Protein AF-A0A388K792-F1 (afdb_monomer_lite)

Sequence (206 aa):
MPGTRIRLSTDGYAVVAADGPGVYPVIGEVRAGADPSNVKVIPGHVVYITTGGPVPEGADAVVQVENTLPVSSVGNGEHCVQIVVGAQKGQDIRPVGCDIMEGEVILKAGERIGYGEVGLLASVDRTRVKVYEQPVVAVLSTGDEIVDAAGGAAKLGPGYVMFHGFNPSLSPPFHALACASPHALWLALMFSLFISNSAVLLVHSR

Secondary structure (DSSP, 8-state):
---PEE--SS-EEEE-GGG-SEEEEEEEEE-TT--GGG-B--TT-EEEE-TTPBPPBT--EEEEGGGEEEE--SSSS--EEEE-SPPPTTTTEE-TTSSS-TT-EEE-TT-B--HHHHHHHHHTT-----BPPPP--------TTEEETTS----PPTT-EEE-PPPTTSPSS------SSTTHHHHHTT---BB-TT--EE----

InterPro domains:
  IPR005110 MoeA, N-terminal and linker domain [PF03453] (10-124)
  IPR036135 MoeA, N-terminal and linker domain superfamily [SSF63882] (10-133)
  IPR036425 MoaB/Mog-like domain superfamily [G3DSA:3.40.980.10] (134-161)
  IPR038987 Molybdopterin biosynthesis protein MoeA-like [PTHR10192] (10-151)

Organism: Chara braunii (NCBI:txid69332)

Foldseek 3Di:
DQFWWFQDPAWWKFAALVLWWDKAFAPEEFEAPDDLAVDAYDHRHIHTYGHGTGRHHPGFETDGCVQKDWDQDPPDRTTMITRNGGDDGNYRIGHPQPVHHFFGQPDDFFDFDDPVNVVVCVVLVNPDAAWDDQDQDDDDDDDPQEDEPVPPDDPRDPPHDYDYCDDPPDDDDDPDDDDPDPPVVVVVVPRGIGGHPVDRDGRHDD

pLDDT: mean 70.29, std 20.08, range [32.47, 95.38]

Radius of gyration: 30.92 Å; chains: 1; bounding box: 75×38×80 Å

Structure (mmCIF, N/CA/C/O backbone):
data_AF-A0A388K792-F1
#
_entry.id   AF-A0A388K792-F1
#
loop_
_atom_site.group_PDB
_atom_site.id
_atom_site.type_symbol
_atom_site.label_atom_id
_atom_site.label_alt_id
_atom_site.label_comp_id
_atom_site.label_asym_id
_atom_site.label_entity_id
_atom_site.label_seq_id
_atom_site.pdbx_PDB_ins_code
_atom_site.Cartn_x
_atom_site.Cartn_y
_atom_site.Cartn_z
_atom_site.occupancy
_atom_site.B_iso_or_equiv
_atom_site.auth_seq_id
_atom_site.auth_comp_id
_atom_site.auth_asym_id
_atom_site.auth_atom_id
_atom_site.pdbx_PDB_model_num
ATOM 1 N N . MET A 1 1 ? -0.558 -10.166 -4.342 1.00 36.34 1 MET A N 1
ATOM 2 C CA . MET A 1 1 ? -1.027 -10.201 -2.939 1.00 36.34 1 MET A CA 1
ATOM 3 C C . MET A 1 1 ? -2.407 -9.569 -2.885 1.00 36.34 1 MET A C 1
ATOM 5 O O . MET A 1 1 ? -2.497 -8.373 -3.152 1.00 36.34 1 MET A O 1
ATOM 9 N N . PRO A 1 2 ? -3.470 -10.343 -2.626 1.00 41.06 2 PRO A N 1
ATOM 10 C CA . PRO A 1 2 ? -4.805 -9.794 -2.459 1.00 41.06 2 PRO A CA 1
ATOM 11 C C . PRO A 1 2 ? -4.908 -9.221 -1.043 1.00 41.06 2 PRO A C 1
ATOM 13 O O . PRO A 1 2 ? -4.890 -9.952 -0.061 1.00 41.06 2 PRO A O 1
ATOM 16 N N . GLY A 1 3 ? -4.933 -7.901 -0.933 1.00 54.41 3 GLY A N 1
ATOM 17 C CA . GLY A 1 3 ? -5.040 -7.223 0.352 1.00 54.41 3 GLY A CA 1
ATOM 18 C C . GLY A 1 3 ? -5.054 -5.723 0.139 1.00 54.41 3 GLY A C 1
ATOM 19 O O . GLY A 1 3 ? -4.118 -5.159 -0.428 1.00 54.41 3 GLY A O 1
ATOM 20 N N . THR A 1 4 ? -6.147 -5.087 0.539 1.00 56.34 4 THR A N 1
ATOM 21 C CA . THR A 1 4 ? -6.286 -3.632 0.559 1.00 56.34 4 THR A CA 1
ATOM 22 C C . THR A 1 4 ? -5.153 -3.045 1.403 1.00 56.34 4 THR A C 1
ATOM 24 O O . THR A 1 4 ? -4.973 -3.440 2.557 1.00 56.34 4 THR A O 1
ATOM 27 N N . ARG A 1 5 ? -4.352 -2.147 0.820 1.00 60.25 5 ARG A N 1
ATOM 28 C CA . ARG A 1 5 ? -3.209 -1.517 1.503 1.00 60.25 5 ARG A CA 1
ATOM 29 C C . ARG A 1 5 ? -3.659 -0.209 2.151 1.00 60.25 5 ARG A C 1
ATOM 31 O O . ARG A 1 5 ? -4.602 0.417 1.688 1.00 60.25 5 ARG A O 1
ATOM 38 N N . ILE A 1 6 ? -3.012 0.219 3.224 1.00 58.44 6 ILE A N 1
ATOM 39 C CA . ILE A 1 6 ? -3.310 1.506 3.874 1.00 58.44 6 ILE A CA 1
ATOM 40 C C . ILE A 1 6 ? -2.528 2.622 3.162 1.00 58.44 6 ILE A C 1
ATOM 42 O O . ILE A 1 6 ? -1.399 2.397 2.721 1.00 58.44 6 ILE A O 1
ATOM 46 N N . ARG A 1 7 ? -3.111 3.825 3.033 1.00 52.66 7 ARG A N 1
ATOM 47 C CA . ARG A 1 7 ? -2.459 5.011 2.430 1.00 52.66 7 ARG A CA 1
ATOM 48 C C . ARG A 1 7 ? -1.836 5.940 3.476 1.00 52.66 7 ARG A C 1
ATOM 50 O O . ARG A 1 7 ? -1.840 7.155 3.296 1.00 52.66 7 ARG A O 1
ATOM 57 N N . LEU A 1 8 ? -1.307 5.401 4.561 1.00 55.97 8 LEU A N 1
ATOM 58 C CA . LEU A 1 8 ? -0.681 6.240 5.568 1.00 55.97 8 LEU A CA 1
ATOM 59 C C . LEU A 1 8 ? 0.833 6.188 5.434 1.00 55.97 8 LEU A C 1
ATOM 61 O O . LEU A 1 8 ? 1.407 5.121 5.250 1.00 55.97 8 LEU A O 1
ATOM 65 N N . SER A 1 9 ? 1.455 7.362 5.528 1.00 58.19 9 SER A N 1
ATOM 66 C CA . SER A 1 9 ? 2.873 7.510 5.883 1.00 58.19 9 SER A CA 1
ATOM 67 C C . SER A 1 9 ? 3.087 7.393 7.399 1.00 58.19 9 SER A C 1
ATOM 69 O O . SER A 1 9 ? 4.209 7.567 7.870 1.00 58.19 9 SER A O 1
ATOM 71 N N . THR A 1 10 ? 2.001 7.189 8.148 1.00 70.00 10 THR A N 1
ATOM 72 C CA . THR A 1 10 ? 1.922 7.201 9.606 1.00 70.00 10 THR A CA 1
ATOM 73 C C . THR A 1 10 ? 1.096 6.022 10.115 1.00 70.00 10 THR A C 1
ATOM 75 O O . THR A 1 10 ? 0.357 5.370 9.380 1.00 70.00 10 THR A O 1
ATOM 78 N N . ASP A 1 11 ? 1.246 5.700 11.390 1.00 88.44 11 ASP A N 1
ATOM 79 C CA . ASP A 1 11 ? 0.513 4.595 11.996 1.00 88.44 11 ASP A CA 1
ATOM 80 C C . ASP A 1 11 ? -0.881 5.053 12.453 1.00 88.44 11 ASP A C 1
ATOM 82 O O . ASP A 1 11 ? -1.153 6.249 12.599 1.00 88.44 11 ASP A O 1
ATOM 86 N N . GLY A 1 12 ? -1.792 4.109 12.676 1.00 91.62 12 GLY A N 1
ATOM 87 C CA . GLY A 1 12 ? -3.169 4.445 13.022 1.00 91.62 12 GLY A CA 1
ATOM 88 C C . GLY A 1 12 ? -3.978 3.279 13.564 1.00 91.62 12 GLY A C 1
ATOM 89 O O . GLY A 1 12 ? -3.443 2.242 13.946 1.00 91.62 12 GLY A O 1
ATOM 90 N N . TYR A 1 13 ? -5.293 3.463 13.593 1.00 92.56 13 TYR A N 1
ATOM 91 C CA . TYR A 1 13 ? -6.258 2.479 14.066 1.00 92.56 13 TYR A CA 1
ATOM 92 C C . TYR A 1 13 ? -7.287 2.186 12.979 1.00 92.56 13 TYR A C 1
ATOM 94 O O . TYR A 1 13 ? -7.908 3.099 12.435 1.00 92.56 13 TYR A O 1
ATOM 102 N N . ALA A 1 14 ? -7.468 0.906 12.667 1.00 92.50 14 ALA A N 1
ATOM 103 C CA . ALA A 1 14 ? -8.533 0.415 11.809 1.00 92.50 14 ALA A CA 1
ATOM 104 C C . ALA A 1 14 ? -9.847 0.422 12.596 1.00 92.50 14 ALA A C 1
ATOM 106 O O . ALA A 1 14 ? -9.919 -0.147 13.690 1.00 92.50 14 ALA A O 1
ATOM 107 N N . VAL A 1 15 ? -10.867 1.069 12.034 1.00 94.00 15 VAL A N 1
ATOM 108 C CA . VAL A 1 15 ? -12.158 1.311 12.688 1.00 94.00 15 VAL A CA 1
ATOM 109 C C . VAL A 1 15 ? -13.322 0.973 11.757 1.00 94.00 15 VAL A C 1
ATOM 111 O O . VAL A 1 15 ? -13.156 0.865 10.536 1.00 94.00 15 VAL A O 1
ATOM 114 N N . VAL A 1 16 ? -14.516 0.856 12.337 1.00 95.38 16 VAL A N 1
ATOM 115 C CA . VAL A 1 16 ? -15.776 0.957 11.598 1.00 95.38 16 VAL A CA 1
ATOM 116 C C . VAL A 1 16 ? -16.207 2.423 11.622 1.00 95.38 16 VAL A C 1
ATOM 118 O O . VAL A 1 16 ? -16.511 2.970 12.678 1.00 95.38 16 VAL A O 1
ATOM 121 N N . ALA A 1 17 ? -16.246 3.083 10.467 1.00 93.00 17 ALA A N 1
ATOM 122 C CA . ALA A 1 17 ? -16.553 4.508 10.333 1.00 93.00 17 ALA A CA 1
ATOM 123 C C . ALA A 1 17 ? -17.901 4.895 10.966 1.00 93.00 17 ALA A C 1
ATOM 125 O O . ALA A 1 17 ? -18.064 6.010 11.459 1.00 93.00 17 ALA A O 1
ATOM 126 N N . ALA A 1 18 ? -18.862 3.966 10.981 1.00 93.94 18 ALA A N 1
ATOM 127 C CA . ALA A 1 18 ? -20.174 4.164 11.590 1.00 93.94 18 ALA A CA 1
ATOM 128 C C . ALA A 1 18 ? -20.143 4.305 13.125 1.00 93.94 18 ALA A C 1
ATOM 130 O O . ALA A 1 18 ? -21.093 4.855 13.679 1.00 93.94 18 ALA A O 1
ATOM 131 N N . ASP A 1 19 ? -19.080 3.852 13.802 1.00 92.94 19 ASP A N 1
ATOM 132 C CA . ASP A 1 19 ? -18.963 3.942 15.265 1.00 92.94 19 ASP A CA 1
ATOM 133 C C . ASP A 1 19 ? -18.718 5.382 15.741 1.00 92.94 19 ASP A C 1
ATOM 135 O O . ASP A 1 19 ? -19.133 5.747 16.842 1.00 92.94 19 ASP A O 1
ATOM 139 N N . GLY A 1 20 ? -18.091 6.214 14.902 1.00 92.62 20 GLY A N 1
ATOM 140 C CA . GLY A 1 20 ? -17.833 7.625 15.181 1.00 92.62 20 GLY A CA 1
ATOM 141 C C . GLY A 1 20 ? -16.710 7.892 16.199 1.00 92.62 20 GLY A C 1
ATOM 142 O O . GLY A 1 20 ? -15.846 7.048 16.427 1.00 92.62 20 GLY A O 1
ATOM 143 N N . PRO A 1 21 ? -16.648 9.115 16.760 1.00 94.81 21 PRO A N 1
ATOM 144 C CA . PRO A 1 21 ? -15.724 9.460 17.839 1.00 94.81 21 PRO A CA 1
ATOM 145 C C . PRO A 1 21 ? -16.140 8.816 19.167 1.00 94.81 21 PRO A C 1
ATOM 147 O O . PRO A 1 21 ? -17.309 8.868 19.553 1.00 94.81 21 PRO A O 1
ATOM 150 N N . GLY A 1 22 ? -15.175 8.286 19.914 1.00 93.38 22 GLY A N 1
ATOM 151 C CA . GLY A 1 22 ? -15.443 7.553 21.148 1.00 93.38 22 GLY A CA 1
ATOM 152 C C . GLY A 1 22 ? -14.198 6.891 21.723 1.00 93.38 22 GLY A C 1
ATOM 153 O O . GLY A 1 22 ? -13.107 7.013 21.170 1.00 93.38 22 GLY A O 1
ATOM 154 N N . VAL A 1 23 ? -14.356 6.207 22.856 1.00 93.12 23 VAL A N 1
ATOM 155 C CA . VAL A 1 23 ? -13.297 5.384 23.455 1.00 93.12 23 VAL A CA 1
ATOM 156 C C . VAL A 1 23 ? -13.574 3.932 23.113 1.00 93.12 23 VAL A C 1
ATOM 158 O O . VAL A 1 23 ? -14.651 3.429 23.428 1.00 93.12 23 VAL A O 1
ATOM 161 N N . TYR A 1 24 ? -12.594 3.269 22.508 1.00 93.25 24 TYR A N 1
ATOM 162 C CA . TYR A 1 24 ? -12.728 1.893 22.053 1.00 93.25 24 TYR A CA 1
ATOM 163 C C . TYR A 1 24 ? -11.576 1.025 22.569 1.00 93.25 24 TYR A C 1
ATOM 165 O O . TYR A 1 24 ? -10.436 1.501 22.645 1.00 93.25 24 TYR A O 1
ATOM 173 N N . PRO A 1 25 ? -11.844 -0.244 22.908 1.00 92.81 25 PRO A N 1
ATOM 174 C CA . PRO A 1 25 ? -10.812 -1.225 23.209 1.00 92.81 25 PRO A CA 1
ATOM 175 C C . PRO A 1 25 ? -10.008 -1.580 21.952 1.00 92.81 25 PRO A C 1
ATOM 177 O O . PRO A 1 25 ? -10.559 -1.768 20.861 1.00 92.81 25 PRO A O 1
ATOM 180 N N . VAL A 1 26 ? -8.693 -1.702 22.124 1.00 92.19 26 VAL A N 1
ATOM 181 C CA . VAL A 1 26 ? -7.766 -2.151 21.083 1.00 92.19 26 VAL A CA 1
ATOM 182 C C . VAL A 1 26 ? -7.644 -3.672 21.166 1.00 92.19 26 VAL A C 1
ATOM 184 O O . VAL A 1 26 ? -7.045 -4.201 22.099 1.00 92.19 26 VAL A O 1
ATOM 187 N N . ILE A 1 27 ? -8.211 -4.385 20.192 1.00 90.75 27 ILE A N 1
ATOM 188 C CA . ILE A 1 27 ? -8.318 -5.860 20.219 1.00 90.75 27 ILE A CA 1
ATOM 189 C C . ILE A 1 27 ? -7.161 -6.586 19.530 1.00 90.75 27 ILE A C 1
ATOM 191 O O . ILE A 1 27 ? -7.108 -7.814 19.527 1.00 90.75 27 ILE A O 1
ATOM 195 N N . GLY A 1 28 ? -6.235 -5.845 18.927 1.00 89.00 28 GLY A N 1
ATOM 196 C CA . GLY A 1 28 ? -5.083 -6.424 18.258 1.00 89.00 28 GLY A CA 1
ATOM 1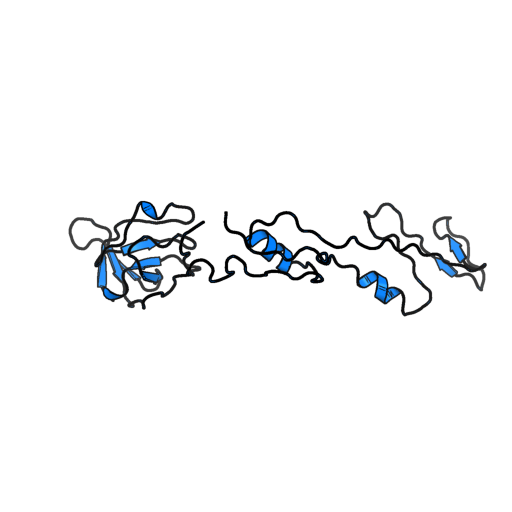97 C C . GLY A 1 28 ? -4.221 -5.395 17.546 1.00 89.00 28 GLY A C 1
ATOM 198 O O . GLY A 1 28 ? -4.512 -4.197 17.541 1.00 89.00 28 GLY A O 1
ATOM 199 N N . GLU A 1 29 ? -3.166 -5.904 16.920 1.00 89.62 29 GLU A N 1
ATOM 200 C CA . GLU A 1 29 ? -2.215 -5.140 16.124 1.00 89.62 29 GLU A CA 1
ATOM 201 C C . GLU A 1 29 ? -1.920 -5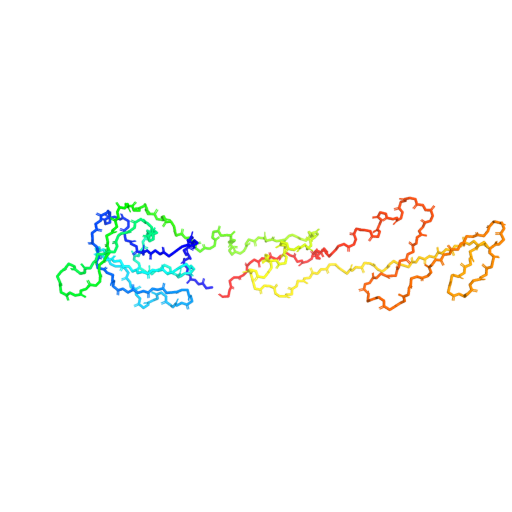.875 14.809 1.00 89.62 29 GLU A C 1
ATOM 203 O O . GLU A 1 29 ? -1.676 -7.083 14.810 1.00 89.62 29 GLU A O 1
ATOM 208 N N . VAL A 1 30 ? -1.902 -5.144 13.691 1.00 87.81 30 VAL A N 1
ATOM 209 C CA . VAL A 1 30 ? -1.494 -5.653 12.376 1.00 87.81 30 VAL A CA 1
ATOM 210 C C . VAL A 1 30 ? -0.351 -4.805 11.828 1.00 87.81 30 VAL A C 1
ATOM 212 O O . VAL A 1 30 ? -0.498 -3.617 11.540 1.00 87.81 30 VAL A O 1
ATOM 215 N N . ARG A 1 31 ? 0.813 -5.440 11.663 1.00 85.94 31 ARG A N 1
ATOM 216 C CA . ARG A 1 31 ? 2.023 -4.801 11.132 1.00 85.94 31 ARG A CA 1
ATOM 217 C C . ARG A 1 31 ? 2.202 -5.044 9.637 1.00 85.94 31 ARG A C 1
ATOM 219 O O . ARG A 1 31 ? 1.621 -5.965 9.061 1.00 85.94 31 ARG A O 1
ATOM 226 N N . ALA A 1 32 ? 3.057 -4.242 9.008 1.00 79.88 32 ALA A N 1
ATOM 227 C CA . ALA A 1 32 ? 3.480 -4.461 7.627 1.00 79.88 32 ALA A CA 1
ATOM 228 C C . ALA A 1 32 ? 4.014 -5.893 7.423 1.00 79.88 32 ALA A C 1
ATOM 230 O O . ALA A 1 32 ? 4.856 -6.372 8.180 1.00 79.88 32 ALA A O 1
ATOM 231 N N . GLY A 1 33 ? 3.512 -6.573 6.390 1.00 74.94 33 GLY A N 1
ATOM 232 C CA . GLY A 1 33 ? 3.887 -7.953 6.060 1.00 74.94 33 GLY A CA 1
ATOM 233 C C . GLY A 1 33 ? 3.191 -9.046 6.881 1.00 74.94 33 GLY A C 1
ATOM 234 O O . GLY A 1 33 ? 3.420 -10.220 6.602 1.00 74.94 33 GLY A O 1
ATOM 235 N N . ALA A 1 34 ? 2.347 -8.695 7.857 1.00 76.50 34 ALA A N 1
ATOM 236 C CA . ALA A 1 34 ? 1.531 -9.665 8.585 1.00 76.50 34 ALA A CA 1
ATOM 237 C C . ALA A 1 34 ? 0.317 -10.128 7.759 1.00 76.50 34 ALA A C 1
ATOM 239 O O . ALA A 1 34 ? -0.147 -9.417 6.868 1.00 76.50 34 ALA A O 1
ATOM 240 N N . ASP A 1 35 ? -0.211 -11.311 8.078 1.00 74.75 35 ASP A N 1
ATOM 241 C CA . ASP A 1 35 ? -1.467 -11.803 7.508 1.00 74.75 35 ASP A CA 1
ATOM 242 C C . ASP A 1 35 ? -2.664 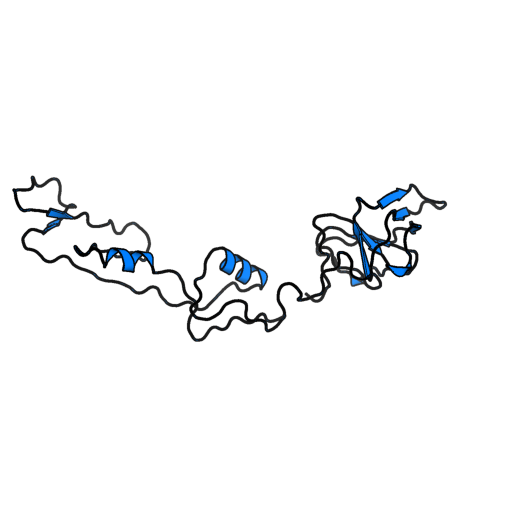-11.153 8.234 1.00 74.75 35 ASP A C 1
ATOM 244 O O . ASP A 1 35 ? -2.790 -11.322 9.454 1.00 74.75 35 ASP A O 1
ATOM 248 N N . PRO A 1 36 ? -3.540 -10.399 7.536 1.00 70.88 36 PRO A N 1
ATOM 249 C CA . PRO A 1 36 ? -4.700 -9.764 8.157 1.00 70.88 36 PRO A CA 1
ATOM 250 C C . PRO A 1 36 ? -5.778 -10.767 8.589 1.00 70.88 36 PRO A C 1
ATOM 252 O O . PRO A 1 36 ? -6.674 -10.384 9.336 1.00 70.88 36 PRO A O 1
ATOM 255 N N . SER A 1 37 ? -5.725 -12.035 8.156 1.00 73.75 37 SER A N 1
ATOM 256 C CA . SER A 1 37 ? -6.778 -13.026 8.433 1.00 73.75 37 SER A CA 1
ATOM 257 C C . SER A 1 37 ? -6.957 -13.360 9.914 1.00 73.75 37 SER A C 1
ATOM 259 O O . SER A 1 37 ? -7.979 -13.919 10.306 1.00 73.75 37 SER A O 1
ATOM 261 N N . ASN A 1 38 ? -5.956 -13.058 10.741 1.00 76.44 38 ASN A N 1
ATOM 262 C CA . ASN A 1 38 ? -5.941 -13.436 12.152 1.00 76.44 38 ASN A CA 1
ATOM 263 C C . ASN A 1 38 ? -6.710 -12.464 13.052 1.00 76.44 38 ASN A C 1
ATOM 265 O O . ASN A 1 38 ? -6.937 -12.774 14.220 1.00 76.44 38 ASN A O 1
ATOM 269 N N . VAL A 1 39 ? -7.094 -11.292 12.537 1.00 84.00 39 VAL A N 1
ATOM 270 C CA . VAL A 1 39 ? -7.765 -10.250 13.317 1.00 84.00 39 VAL A CA 1
ATOM 271 C C . VAL A 1 39 ? -8.922 -9.678 12.505 1.00 84.00 39 VAL A C 1
ATOM 273 O O . VAL A 1 39 ? -8.764 -9.312 11.345 1.00 84.00 39 VAL A O 1
ATOM 276 N N . LYS A 1 40 ? -10.095 -9.575 13.130 1.00 89.56 40 LYS A N 1
ATOM 277 C CA . LYS A 1 40 ? -11.289 -8.973 12.536 1.00 89.56 40 LYS A CA 1
ATOM 278 C C . LYS A 1 40 ? -11.747 -7.807 13.395 1.00 89.56 40 LYS A C 1
ATOM 280 O O . LYS A 1 40 ? -11.940 -7.973 14.598 1.00 89.56 40 LYS A O 1
ATOM 285 N N . VAL A 1 41 ? -11.937 -6.648 12.774 1.00 91.50 41 VAL A N 1
ATOM 286 C CA . VAL A 1 41 ? -12.545 -5.495 13.436 1.00 91.50 41 VAL A CA 1
ATOM 287 C C . VAL A 1 41 ? -14.045 -5.742 13.541 1.00 91.50 41 VAL A C 1
ATOM 289 O O . VAL A 1 41 ? -14.717 -6.069 12.562 1.00 91.50 41 VAL A O 1
ATOM 292 N N . ILE A 1 42 ? -14.559 -5.609 14.757 1.00 92.94 42 ILE A N 1
ATOM 293 C CA . ILE A 1 42 ? -15.984 -5.668 15.072 1.00 92.94 42 ILE A CA 1
ATOM 294 C C . ILE A 1 42 ? -16.445 -4.273 15.518 1.00 92.94 42 ILE A C 1
ATOM 296 O O . ILE A 1 42 ? -15.634 -3.537 16.082 1.00 92.94 42 ILE A O 1
ATOM 300 N N . PRO A 1 43 ? -17.720 -3.900 15.302 1.00 93.69 43 PRO A N 1
ATOM 301 C CA . PRO A 1 43 ? -18.238 -2.616 15.766 1.00 93.69 43 PRO A CA 1
ATOM 302 C C . PRO A 1 43 ? -17.970 -2.388 17.260 1.00 93.69 43 PRO A C 1
ATOM 304 O O . PRO A 1 43 ? -18.074 -3.309 18.078 1.00 93.69 43 PRO A O 1
ATOM 307 N N . GLY A 1 44 ? -17.595 -1.163 17.610 1.00 92.50 44 GLY A N 1
ATOM 308 C CA . GLY A 1 44 ? -17.210 -0.759 18.959 1.00 92.50 44 GLY A CA 1
ATOM 309 C C . GLY A 1 44 ? -15.808 -1.202 19.387 1.00 92.50 44 GLY A C 1
ATOM 310 O O . GLY A 1 44 ? -15.490 -1.081 20.566 1.00 92.50 44 GLY A O 1
ATOM 311 N N . HIS A 1 45 ? -14.979 -1.719 18.478 1.00 93.44 45 HIS A N 1
ATOM 312 C CA . HIS A 1 45 ? -13.597 -2.121 18.749 1.00 93.44 45 HIS A CA 1
ATOM 313 C C . HIS A 1 45 ? -12.678 -1.617 17.640 1.00 93.44 45 HIS A C 1
ATOM 315 O O . HIS A 1 45 ? -13.113 -1.366 16.516 1.00 93.44 45 HIS A O 1
ATOM 321 N N . VAL A 1 46 ? -11.388 -1.497 17.947 1.00 94.19 46 VAL A N 1
ATOM 322 C CA . VAL A 1 46 ? -10.393 -1.014 16.985 1.00 94.19 46 VAL A CA 1
ATOM 323 C C . VAL A 1 46 ? -9.144 -1.884 16.984 1.00 94.19 46 VAL A C 1
ATOM 325 O O . VAL A 1 46 ? -8.838 -2.575 17.955 1.00 94.19 46 VAL A O 1
ATOM 328 N N . VAL A 1 47 ? -8.403 -1.852 15.881 1.00 93.12 47 VAL A N 1
ATOM 329 C CA . VAL A 1 47 ? -7.143 -2.594 15.724 1.00 93.12 47 VAL A CA 1
ATOM 330 C C . VAL A 1 47 ? -6.044 -1.614 15.371 1.00 93.12 47 VAL A C 1
ATOM 332 O O . VAL A 1 47 ? -6.206 -0.817 14.452 1.00 93.12 47 VAL A O 1
ATOM 335 N N . TYR A 1 48 ? -4.926 -1.668 16.087 1.00 92.00 48 TYR A N 1
ATOM 336 C CA . TYR A 1 48 ? -3.769 -0.848 15.751 1.00 92.00 48 TYR A CA 1
ATOM 337 C C . TYR A 1 48 ? -3.113 -1.374 14.472 1.00 92.00 48 TYR A C 1
ATOM 339 O O . TYR A 1 48 ? -2.938 -2.579 14.296 1.00 92.00 48 TYR A O 1
ATOM 347 N N . ILE A 1 49 ? -2.769 -0.475 13.560 1.00 90.06 49 ILE A N 1
ATOM 348 C CA . ILE A 1 49 ? -2.198 -0.811 12.261 1.00 90.06 49 ILE A CA 1
ATOM 349 C C . ILE A 1 49 ? -1.014 0.102 11.965 1.00 90.06 49 ILE A C 1
ATOM 351 O O . ILE A 1 49 ? -1.093 1.322 12.117 1.00 90.06 49 ILE A O 1
ATOM 355 N N . THR A 1 50 ? 0.096 -0.488 11.526 1.00 88.25 50 THR A N 1
ATOM 356 C CA . THR A 1 50 ? 1.273 0.289 11.120 1.00 88.25 50 THR A CA 1
ATOM 357 C C . THR A 1 50 ? 1.209 0.659 9.642 1.00 88.25 50 THR A C 1
ATOM 359 O O . THR A 1 50 ? 0.539 0.005 8.837 1.00 88.25 50 THR A O 1
ATOM 362 N N . THR A 1 51 ? 2.003 1.652 9.260 1.00 83.56 51 THR A N 1
ATOM 363 C CA . THR A 1 51 ? 2.250 2.054 7.872 1.00 83.56 51 THR A CA 1
ATOM 364 C C . THR A 1 51 ? 2.552 0.844 6.980 1.00 83.56 51 THR A C 1
ATOM 366 O O . THR A 1 51 ? 3.439 0.041 7.272 1.00 83.56 51 THR A O 1
ATOM 369 N N . GLY A 1 52 ? 1.802 0.692 5.883 1.00 76.81 52 GLY A N 1
ATOM 370 C CA . GLY A 1 52 ? 1.950 -0.426 4.942 1.00 76.81 52 GLY A CA 1
ATOM 371 C C . GLY A 1 52 ? 1.350 -1.762 5.402 1.00 76.81 52 GLY A C 1
ATOM 372 O O . GLY A 1 52 ? 1.460 -2.753 4.676 1.00 76.81 52 GLY A O 1
ATOM 373 N N . GLY A 1 53 ? 0.703 -1.804 6.571 1.00 82.56 53 GLY A N 1
ATOM 374 C CA . GLY A 1 53 ? -0.093 -2.944 7.019 1.00 82.56 53 GLY A CA 1
ATOM 375 C C . GLY A 1 53 ? -1.308 -3.204 6.114 1.00 82.56 53 GLY A C 1
ATOM 376 O O . GLY A 1 53 ? -1.826 -2.280 5.474 1.00 82.56 53 GLY A O 1
ATOM 377 N N . PRO A 1 54 ? -1.771 -4.457 6.009 1.00 84.06 54 PRO A N 1
ATOM 378 C CA . PRO A 1 54 ? -3.057 -4.757 5.395 1.00 84.06 54 PRO A CA 1
ATOM 379 C C . PRO A 1 54 ? -4.216 -4.346 6.312 1.00 84.06 54 PRO A C 1
ATOM 381 O O . PRO A 1 54 ? -4.136 -4.486 7.531 1.00 84.06 54 PRO A O 1
ATOM 384 N N . VAL A 1 55 ? -5.312 -3.863 5.719 1.00 86.81 55 VAL A N 1
ATOM 385 C CA . VAL A 1 55 ? -6.538 -3.549 6.471 1.00 86.81 55 VAL A CA 1
ATOM 386 C C . VAL A 1 55 ? -7.217 -4.860 6.907 1.00 86.81 55 VAL A C 1
ATOM 388 O O . VAL A 1 55 ? -7.497 -5.687 6.033 1.00 86.81 55 VAL A O 1
ATOM 391 N N . PRO A 1 56 ? -7.493 -5.072 8.211 1.00 88.50 56 PRO A N 1
ATOM 392 C CA . PRO A 1 56 ? -8.180 -6.269 8.692 1.00 88.50 56 PRO A CA 1
ATOM 393 C C . PRO A 1 56 ? -9.630 -6.342 8.202 1.00 88.50 56 PRO A C 1
ATOM 395 O O . PRO A 1 56 ? -10.256 -5.322 7.904 1.00 88.50 56 PRO A O 1
ATOM 398 N N . GLU A 1 57 ? -10.199 -7.547 8.164 1.00 88.50 57 GLU A N 1
ATOM 399 C CA . GLU A 1 57 ? -11.606 -7.717 7.793 1.00 88.50 57 GLU A CA 1
ATOM 400 C C . GLU A 1 57 ? -12.520 -6.955 8.770 1.00 88.50 57 GLU A C 1
ATOM 402 O O . GLU A 1 57 ? -12.255 -6.893 9.970 1.00 88.50 57 GLU A O 1
ATOM 407 N N . GLY A 1 58 ? -13.609 -6.377 8.263 1.00 89.19 58 GLY A N 1
ATOM 408 C CA . GLY A 1 58 ? -14.600 -5.652 9.065 1.00 89.19 58 GLY A CA 1
ATOM 409 C C . GLY A 1 58 ? -14.299 -4.167 9.269 1.00 89.19 58 GLY A C 1
ATOM 410 O O . GLY A 1 58 ? -15.235 -3.410 9.509 1.00 89.19 58 GLY A O 1
ATOM 411 N N . ALA A 1 59 ? -13.051 -3.726 9.091 1.00 90.88 59 ALA A N 1
ATOM 412 C CA . ALA A 1 59 ? -12.721 -2.306 9.080 1.00 90.88 59 ALA A CA 1
ATOM 413 C C . ALA A 1 59 ? -13.071 -1.672 7.730 1.00 90.88 59 ALA A C 1
ATOM 415 O O . ALA A 1 59 ? -12.831 -2.258 6.671 1.00 90.88 59 ALA A O 1
ATOM 416 N N . ASP A 1 60 ? -13.596 -0.450 7.760 1.00 90.94 60 ASP A N 1
ATOM 417 C CA . ASP A 1 60 ? -13.912 0.316 6.555 1.00 90.94 60 ASP A CA 1
ATOM 418 C C . ASP A 1 60 ? -13.334 1.737 6.560 1.00 90.94 60 ASP A C 1
ATOM 420 O O . ASP A 1 60 ? -13.529 2.464 5.586 1.00 90.94 60 ASP A O 1
ATOM 424 N N . ALA A 1 61 ? -12.571 2.111 7.591 1.00 91.50 61 ALA A N 1
ATOM 425 C CA . ALA A 1 61 ? -11.754 3.319 7.625 1.00 91.50 61 ALA A CA 1
ATOM 426 C C . ALA A 1 61 ? -10.520 3.148 8.525 1.00 91.50 61 ALA A C 1
ATOM 428 O O . ALA A 1 61 ? -10.452 2.240 9.359 1.00 91.50 61 ALA A O 1
ATOM 429 N N . VAL A 1 62 ? -9.552 4.052 8.373 1.00 91.44 62 VAL A N 1
ATOM 430 C CA . VAL A 1 62 ? -8.395 4.165 9.265 1.00 91.44 62 VAL A CA 1
ATOM 431 C C . VAL A 1 62 ? -8.325 5.575 9.844 1.00 91.44 62 VAL A C 1
ATOM 433 O O . VAL A 1 62 ? -8.448 6.558 9.117 1.00 91.44 62 VAL A O 1
ATOM 436 N N . VAL A 1 63 ? -8.110 5.673 11.157 1.00 92.56 63 VAL A N 1
ATOM 437 C CA . VAL A 1 63 ? -7.850 6.934 11.863 1.00 92.56 63 VAL A CA 1
ATOM 438 C C . VAL A 1 63 ? -6.367 7.012 12.207 1.00 92.56 63 VAL A C 1
ATOM 440 O O . VAL A 1 63 ? -5.827 6.114 12.848 1.00 92.56 63 VAL A O 1
ATOM 443 N N . GLN A 1 64 ? -5.712 8.094 11.801 1.00 92.38 64 GLN A N 1
ATOM 444 C CA . GLN A 1 64 ? -4.307 8.364 12.117 1.00 92.38 64 GLN A CA 1
ATOM 445 C C . GLN A 1 64 ? -4.083 8.510 13.627 1.00 92.38 64 GLN A C 1
ATOM 447 O O . GLN A 1 64 ? -4.931 9.084 14.314 1.00 92.38 64 GLN A O 1
ATOM 452 N N . VAL A 1 65 ? -2.945 8.035 14.145 1.00 90.88 65 VAL A N 1
ATOM 453 C 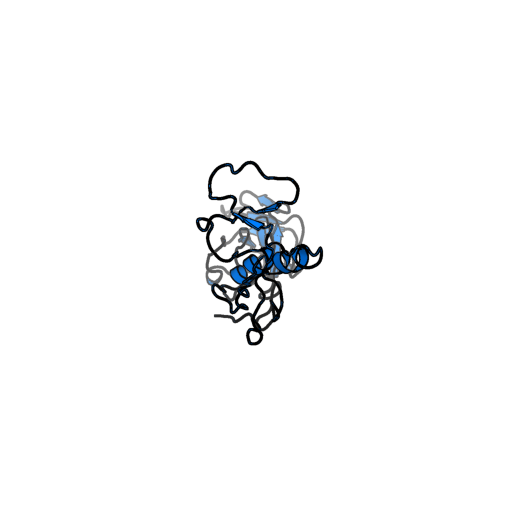CA . VAL A 1 65 ? -2.626 8.092 15.583 1.00 90.88 65 VAL A CA 1
ATOM 454 C C . VAL A 1 65 ? -2.661 9.522 16.136 1.00 90.88 65 VAL A C 1
ATOM 456 O O . VAL A 1 65 ? -3.066 9.730 17.277 1.00 90.88 65 VAL A O 1
ATOM 459 N N . GLU A 1 66 ? -2.340 10.520 15.314 1.00 90.56 66 GLU A N 1
ATOM 460 C CA . GLU A 1 66 ? -2.382 11.946 15.648 1.00 90.56 66 GLU A CA 1
ATOM 461 C C . GLU A 1 66 ? -3.802 12.448 15.959 1.00 90.56 66 GLU A C 1
ATOM 463 O O . GLU A 1 66 ? -3.971 13.408 16.707 1.00 90.56 66 GLU A O 1
ATOM 468 N N . ASN A 1 67 ? -4.827 11.780 15.421 1.00 91.75 67 ASN A N 1
ATOM 469 C CA . ASN A 1 67 ? -6.241 12.058 15.687 1.00 91.75 67 ASN A CA 1
ATOM 470 C C . ASN A 1 67 ? -6.812 11.176 16.808 1.00 91.75 67 ASN A C 1
ATOM 472 O O . ASN A 1 67 ? -8.035 11.069 16.974 1.00 91.75 67 ASN A O 1
ATOM 476 N N . THR A 1 68 ? -5.932 10.537 17.578 1.00 91.44 68 THR A N 1
ATOM 477 C CA . THR A 1 68 ? -6.292 9.695 18.710 1.00 91.44 68 THR A CA 1
ATOM 478 C C . THR A 1 68 ? -5.597 10.147 19.984 1.00 91.44 68 THR A C 1
ATOM 480 O O . THR A 1 68 ? -4.510 10.720 19.950 1.00 91.44 68 THR A O 1
ATOM 483 N N . LEU A 1 69 ? -6.225 9.886 21.127 1.00 90.44 69 LEU A N 1
ATOM 484 C CA . LEU A 1 69 ? -5.607 10.078 22.433 1.00 90.44 69 LEU A CA 1
ATOM 485 C C . LEU A 1 69 ? -5.458 8.716 23.116 1.00 90.44 69 LEU A C 1
ATOM 487 O O . LEU A 1 69 ? -6.431 7.956 23.176 1.00 90.44 69 LEU A O 1
ATOM 491 N N . PRO A 1 70 ? -4.265 8.382 23.636 1.00 84.81 70 PRO A N 1
ATOM 492 C CA . PRO A 1 70 ? -4.088 7.161 24.404 1.00 84.81 70 PRO A CA 1
ATOM 493 C C . PRO A 1 70 ? -4.911 7.256 25.691 1.00 84.81 70 PRO A C 1
ATOM 495 O O . PRO A 1 70 ? -4.796 8.228 26.440 1.00 84.81 70 PRO A O 1
ATOM 498 N N . VAL A 1 71 ? -5.733 6.241 25.957 1.00 84.75 71 VAL A N 1
ATOM 499 C CA . VAL A 1 71 ? -6.513 6.147 27.194 1.00 84.75 71 VAL A CA 1
ATOM 500 C C . VAL A 1 71 ? -6.023 4.939 27.973 1.00 84.75 71 VAL A C 1
ATOM 502 O O . VAL A 1 71 ? -6.208 3.791 27.570 1.00 84.75 71 VAL A O 1
ATOM 505 N N . SER A 1 72 ? -5.399 5.195 29.118 1.00 64.44 72 SER A N 1
ATOM 506 C CA . SER A 1 72 ? -5.116 4.154 30.104 1.00 64.44 72 SER A CA 1
ATOM 507 C C . SER A 1 72 ? -6.450 3.541 30.540 1.00 64.44 72 SER A C 1
ATOM 509 O O . SER A 1 72 ? -7.329 4.287 30.960 1.00 64.44 72 SER A O 1
ATOM 511 N N . SER A 1 73 ? -6.597 2.222 30.384 1.00 62.31 73 SER A N 1
ATOM 512 C CA . SER A 1 73 ? -7.792 1.393 30.621 1.00 62.31 73 SER A CA 1
ATOM 513 C C . SER A 1 73 ? -9.013 2.056 31.260 1.00 62.31 73 SER A C 1
ATOM 515 O O . SER A 1 73 ? -8.979 2.509 32.403 1.00 62.31 73 SER A O 1
ATOM 517 N N . VAL A 1 74 ? -10.158 1.951 30.585 1.00 55.28 74 VAL A N 1
ATOM 518 C CA . VAL A 1 74 ? -11.460 2.167 31.226 1.00 55.28 74 VAL A CA 1
ATOM 519 C C . VAL A 1 74 ? -11.888 0.841 31.867 1.00 55.28 74 VAL A C 1
ATOM 521 O O . VAL A 1 74 ? -12.456 -0.020 31.208 1.00 55.28 74 VAL A O 1
ATOM 524 N N . GLY A 1 75 ? -11.570 0.633 33.148 1.00 65.25 75 GLY A N 1
ATOM 525 C CA . GLY A 1 75 ? -11.918 -0.604 33.865 1.00 65.25 75 GLY A CA 1
ATOM 526 C C . GLY A 1 75 ? -10.842 -1.699 33.790 1.00 65.25 75 GLY A C 1
ATOM 527 O O . GLY A 1 75 ? -9.702 -1.434 34.154 1.00 65.25 75 GLY A O 1
ATOM 528 N N . ASN A 1 76 ? -11.212 -2.921 33.376 1.00 56.31 76 ASN A N 1
ATOM 529 C CA . ASN A 1 76 ? -10.530 -4.226 33.564 1.00 56.31 76 ASN A CA 1
ATOM 530 C C . ASN A 1 76 ? -9.081 -4.402 33.022 1.00 56.31 76 ASN A C 1
ATOM 532 O O . ASN A 1 76 ? -8.643 -5.531 32.820 1.00 56.31 76 ASN A O 1
ATOM 536 N N . GLY A 1 77 ? -8.306 -3.341 32.799 1.00 63.09 77 GLY A N 1
ATOM 537 C CA . GLY A 1 77 ? -6.915 -3.437 32.332 1.00 63.09 77 GLY A CA 1
ATOM 538 C C . GLY A 1 77 ? -6.762 -3.600 30.816 1.00 63.09 77 GLY A C 1
ATOM 539 O O . GLY A 1 77 ? -5.656 -3.830 30.336 1.00 63.09 77 GLY A O 1
ATOM 540 N N . GLU A 1 78 ? -7.846 -3.464 30.050 1.00 70.94 78 GLU A N 1
ATOM 541 C CA . GLU A 1 78 ? -7.808 -3.490 28.585 1.00 70.94 78 GLU A CA 1
ATOM 542 C C . GLU A 1 78 ? -7.246 -2.172 28.036 1.00 70.94 78 GLU A C 1
ATOM 544 O O . GLU A 1 78 ? -7.582 -1.089 28.524 1.00 70.94 78 GLU A O 1
ATOM 549 N N . HIS A 1 79 ? -6.357 -2.248 27.044 1.00 85.69 79 HIS A N 1
ATOM 550 C CA . HIS A 1 79 ? -5.820 -1.064 26.377 1.00 85.69 79 HIS A CA 1
ATOM 551 C C . HIS A 1 79 ? -6.908 -0.412 25.521 1.00 85.69 79 HIS A C 1
ATOM 553 O O . HIS A 1 79 ? -7.459 -1.050 24.625 1.00 85.69 79 HIS A O 1
ATOM 559 N N . CYS A 1 80 ? -7.187 0.866 25.774 1.00 90.19 80 CYS A N 1
ATOM 560 C CA . CYS A 1 80 ? -8.179 1.632 25.031 1.00 90.19 80 CYS A CA 1
ATOM 561 C C . CYS A 1 80 ? -7.533 2.815 24.310 1.00 90.19 80 CYS A C 1
ATOM 563 O O . CYS A 1 80 ? -6.495 3.347 24.710 1.00 90.19 80 CYS A O 1
ATOM 565 N N . VAL A 1 81 ? -8.200 3.272 23.260 1.00 93.00 81 VAL A N 1
ATOM 566 C CA . VAL A 1 81 ? -7.847 4.500 22.558 1.00 93.00 81 VAL A CA 1
ATOM 567 C C . VAL A 1 81 ? -9.090 5.354 22.376 1.00 93.00 81 VAL A C 1
ATOM 569 O O . VAL A 1 81 ? -10.181 4.846 22.112 1.00 93.00 81 VAL A O 1
ATOM 572 N N . GLN A 1 82 ? -8.931 6.663 22.536 1.00 94.12 82 GLN A N 1
ATOM 573 C CA . GLN A 1 82 ? -9.966 7.623 22.198 1.00 94.12 82 GLN A CA 1
ATOM 574 C C . GLN A 1 82 ? -9.770 8.103 20.765 1.00 94.12 82 GLN A C 1
ATOM 576 O O . GLN A 1 82 ? -8.766 8.737 20.447 1.00 94.12 82 GLN A O 1
ATOM 581 N N . ILE A 1 83 ? -10.760 7.855 19.919 1.00 94.62 83 ILE A N 1
ATOM 582 C CA . ILE A 1 83 ? -10.879 8.454 18.595 1.00 94.62 83 ILE A CA 1
ATOM 583 C C . ILE A 1 83 ? -11.490 9.844 18.771 1.00 94.62 83 ILE A C 1
ATOM 585 O O . ILE A 1 83 ? -12.645 9.976 19.180 1.00 94.62 83 ILE A O 1
ATOM 589 N N . VAL A 1 84 ? -10.702 10.888 18.502 1.00 92.69 84 VAL A N 1
ATOM 590 C CA . VAL A 1 84 ? -11.124 12.287 18.692 1.00 92.69 84 VAL A CA 1
ATOM 591 C C . VAL A 1 84 ? -11.917 12.781 17.488 1.00 92.69 84 VAL A C 1
ATOM 593 O O . VAL A 1 84 ? -12.918 13.480 17.635 1.00 92.69 84 VAL A O 1
ATOM 596 N N . VAL A 1 85 ? -11.472 12.399 16.291 1.00 90.38 85 VAL A N 1
ATOM 597 C CA . VAL A 1 85 ? -12.067 12.798 15.016 1.00 90.38 85 VAL A CA 1
ATOM 598 C C . VAL A 1 85 ? -12.627 11.558 14.333 1.00 90.38 85 VAL A C 1
ATOM 600 O O . VAL A 1 85 ? -11.907 10.585 14.120 1.00 90.38 85 VAL A O 1
ATOM 603 N N . GLY A 1 86 ? -13.915 11.590 13.996 1.00 85.69 86 GLY A N 1
ATOM 604 C CA . GLY A 1 86 ? -14.563 10.500 13.269 1.00 85.69 86 GLY A CA 1
ATOM 605 C C . GLY A 1 86 ? -14.002 10.375 11.853 1.00 85.69 86 GLY A C 1
ATOM 606 O O . GLY A 1 86 ? -13.692 11.384 11.217 1.00 85.69 86 GLY A O 1
ATOM 607 N N . ALA A 1 87 ? -13.890 9.145 11.357 1.00 89.44 87 ALA A N 1
ATOM 608 C CA . ALA A 1 87 ? -13.465 8.876 9.988 1.00 89.44 87 ALA A CA 1
ATOM 609 C C . ALA A 1 87 ? -14.659 8.661 9.055 1.00 89.44 87 ALA A C 1
ATOM 611 O O . ALA A 1 87 ? -15.721 8.193 9.464 1.00 89.44 87 ALA A O 1
ATOM 612 N N . GLN A 1 88 ? -14.471 8.977 7.777 1.00 91.69 88 GLN A N 1
ATOM 613 C CA . GLN A 1 88 ? -15.418 8.609 6.727 1.00 91.69 88 GLN A CA 1
ATOM 614 C C . GLN A 1 88 ? -15.100 7.219 6.178 1.00 91.69 88 GLN A C 1
ATOM 616 O O . GLN A 1 88 ? -13.948 6.791 6.156 1.00 91.69 88 GLN A O 1
ATOM 621 N N . LYS A 1 89 ? -16.117 6.522 5.665 1.00 90.25 89 LYS A N 1
ATOM 622 C CA . LYS A 1 89 ? -15.914 5.236 4.994 1.00 90.25 89 LYS A CA 1
ATOM 623 C C . LYS A 1 89 ? -14.925 5.380 3.831 1.00 90.25 89 LYS A C 1
ATOM 625 O O . LYS A 1 89 ? -15.089 6.242 2.971 1.00 90.25 89 LYS A O 1
ATOM 630 N N . GLY A 1 90 ? -13.927 4.505 3.793 1.00 86.06 90 GLY A N 1
ATOM 631 C CA . GLY A 1 90 ? -12.835 4.502 2.822 1.00 86.06 90 GLY A CA 1
ATOM 632 C C . GLY A 1 90 ? -11.702 5.481 3.141 1.00 86.06 90 GLY A C 1
ATOM 633 O O . GLY A 1 90 ? -10.733 5.535 2.385 1.00 86.06 90 GLY A O 1
ATOM 634 N N . GLN A 1 91 ? -11.787 6.244 4.235 1.00 88.31 91 GLN A N 1
ATOM 635 C CA . GLN A 1 91 ? -10.728 7.165 4.635 1.00 88.31 91 GLN A CA 1
ATOM 636 C C . GLN A 1 91 ? -9.435 6.405 4.938 1.00 88.31 91 GLN A C 1
ATOM 638 O O . GLN A 1 91 ? -9.443 5.412 5.665 1.00 88.31 91 GLN A O 1
ATOM 643 N N . ASP A 1 92 ? -8.336 6.888 4.355 1.00 85.19 92 ASP A N 1
ATOM 644 C CA . ASP A 1 92 ? -6.978 6.356 4.509 1.00 85.19 92 ASP A CA 1
ATOM 645 C C . ASP A 1 92 ? -6.802 4.872 4.116 1.00 85.19 92 ASP A C 1
ATOM 647 O O . ASP A 1 92 ? -5.764 4.255 4.369 1.00 85.19 92 ASP A O 1
ATOM 651 N N . ILE A 1 93 ? -7.768 4.319 3.375 1.00 84.75 93 ILE A N 1
ATOM 652 C CA . ILE A 1 93 ? -7.735 2.972 2.802 1.00 84.75 93 ILE A CA 1
ATOM 653 C C . ILE A 1 93 ? -7.443 3.053 1.300 1.00 84.75 93 ILE A C 1
ATOM 655 O O . ILE A 1 93 ? -8.099 3.780 0.555 1.00 84.75 93 ILE A O 1
ATOM 659 N N . ARG A 1 94 ? -6.472 2.264 0.828 1.00 76.75 94 ARG A N 1
ATOM 660 C CA . ARG A 1 94 ? -6.089 2.166 -0.583 1.00 76.75 94 ARG A CA 1
ATOM 661 C C . ARG A 1 94 ? -6.617 0.855 -1.183 1.00 76.75 94 ARG A C 1
ATOM 663 O O . ARG A 1 94 ? -6.064 -0.212 -0.890 1.00 76.75 94 ARG A O 1
ATOM 670 N N . PRO A 1 95 ? -7.667 0.901 -2.024 1.00 71.50 95 PRO A N 1
ATOM 671 C CA . PRO A 1 95 ? -8.189 -0.300 -2.658 1.00 71.50 95 PRO A CA 1
ATOM 672 C C . PRO A 1 95 ? -7.115 -0.996 -3.497 1.00 71.50 95 PRO A C 1
ATOM 674 O O . PRO A 1 95 ? -6.204 -0.367 -4.046 1.00 71.50 95 PRO A O 1
ATOM 677 N N . VAL A 1 96 ? -7.219 -2.321 -3.586 1.00 69.94 96 VAL A N 1
ATOM 678 C CA . VAL A 1 96 ? -6.327 -3.118 -4.433 1.00 69.94 96 VAL A CA 1
ATOM 679 C C . VAL A 1 96 ? -6.420 -2.606 -5.872 1.00 69.94 96 VAL A C 1
ATOM 681 O O . VAL A 1 96 ? -7.513 -2.412 -6.396 1.00 69.94 96 VAL A O 1
ATOM 684 N N . GLY A 1 97 ? -5.266 -2.375 -6.500 1.00 65.44 97 GLY A N 1
ATOM 685 C CA . GLY A 1 97 ? -5.188 -1.967 -7.904 1.00 65.44 97 GLY A CA 1
ATOM 686 C C . GLY A 1 97 ? -5.436 -0.483 -8.187 1.00 65.44 97 GLY A C 1
ATOM 687 O O . GLY A 1 97 ? -5.492 -0.115 -9.350 1.00 65.44 97 GLY A O 1
ATOM 688 N N . CYS A 1 98 ? -5.558 0.394 -7.185 1.00 69.06 98 CYS A N 1
ATOM 689 C CA . CYS A 1 98 ? -5.782 1.818 -7.473 1.00 69.06 98 CYS A CA 1
ATOM 690 C C . CYS A 1 98 ? -4.515 2.620 -7.820 1.00 69.06 98 CYS A C 1
ATOM 692 O O . CYS A 1 98 ? -4.627 3.796 -8.144 1.00 69.06 98 CYS A O 1
ATOM 694 N N . ASP A 1 99 ? -3.321 2.024 -7.708 1.00 72.62 99 ASP A N 1
ATOM 695 C CA . ASP A 1 99 ? -2.119 2.570 -8.362 1.00 72.62 99 ASP A CA 1
ATOM 696 C C . ASP A 1 99 ? -2.055 2.129 -9.817 1.00 72.62 99 ASP A C 1
ATOM 698 O O . ASP A 1 99 ? -1.913 2.953 -10.710 1.00 72.62 99 ASP A O 1
ATOM 702 N N . ILE A 1 100 ? -2.127 0.818 -10.030 1.00 74.69 100 ILE A N 1
ATOM 703 C CA . ILE A 1 100 ? -2.051 0.194 -11.342 1.00 74.69 100 ILE A CA 1
ATOM 704 C C . ILE A 1 100 ? -2.997 -0.993 -11.310 1.00 74.69 100 ILE A C 1
ATOM 706 O O . ILE A 1 100 ? -2.882 -1.859 -10.428 1.00 74.69 100 ILE A O 1
ATOM 710 N N . MET A 1 101 ? -3.933 -1.023 -12.250 1.00 77.00 101 MET A N 1
ATOM 711 C CA . MET A 1 101 ? -4.877 -2.123 -12.358 1.00 77.00 101 MET A CA 1
ATOM 712 C C . MET A 1 101 ? -4.214 -3.329 -13.024 1.00 77.00 101 MET A C 1
ATOM 714 O O . MET A 1 101 ? -3.309 -3.212 -13.855 1.00 77.00 101 MET A O 1
ATOM 718 N N . GLU A 1 102 ? -4.673 -4.526 -12.668 1.00 73.19 102 GLU A N 1
ATOM 719 C CA . GLU A 1 102 ? -4.278 -5.716 -13.413 1.00 73.19 102 GLU A CA 1
ATOM 720 C C . GLU A 1 102 ? -4.728 -5.589 -14.875 1.00 73.19 102 GLU A C 1
ATOM 722 O O . GLU A 1 102 ? -5.843 -5.152 -15.159 1.00 73.19 102 GLU A O 1
ATOM 727 N N . GLY A 1 103 ? -3.844 -5.943 -15.809 1.00 77.38 103 GLY A N 1
ATOM 728 C CA . GLY A 1 103 ? -4.085 -5.774 -17.240 1.00 77.38 103 GLY A CA 1
ATOM 729 C C . GLY A 1 103 ? -3.914 -4.341 -17.754 1.00 77.38 103 GLY A C 1
ATOM 730 O O . GLY A 1 103 ? -4.108 -4.104 -18.944 1.00 77.38 103 GLY A O 1
ATOM 731 N N . GLU A 1 104 ? -3.522 -3.385 -16.911 1.00 81.06 104 GLU A N 1
ATOM 732 C CA . GLU A 1 104 ? -3.179 -2.043 -17.371 1.00 81.06 104 GLU A CA 1
ATOM 733 C C . GLU A 1 104 ? -1.816 -2.038 -18.082 1.00 81.06 104 GLU A C 1
ATOM 735 O O . GLU A 1 104 ? -0.874 -2.744 -17.698 1.00 81.06 104 GLU A O 1
ATOM 740 N N . VAL A 1 105 ? -1.717 -1.248 -19.155 1.00 84.69 105 VAL A N 1
ATOM 741 C CA . VAL A 1 105 ? -0.471 -1.044 -19.900 1.00 84.69 105 VAL A CA 1
ATOM 742 C C . VAL A 1 105 ? 0.357 0.010 -19.177 1.00 84.69 105 VAL A C 1
ATOM 744 O O . VAL A 1 105 ? 0.021 1.190 -19.220 1.00 84.69 105 VAL A O 1
ATOM 747 N N . ILE A 1 106 ? 1.456 -0.415 -18.555 1.00 87.38 106 ILE A N 1
ATOM 748 C CA . ILE A 1 106 ? 2.331 0.485 -17.785 1.00 87.38 106 ILE A CA 1
ATOM 749 C C . ILE A 1 106 ? 3.412 1.154 -18.633 1.00 87.38 106 ILE A C 1
ATOM 751 O O . ILE A 1 106 ? 3.884 2.224 -18.271 1.00 87.38 106 ILE A O 1
ATOM 755 N N . LEU A 1 107 ? 3.811 0.520 -19.740 1.00 86.88 107 LEU A N 1
ATOM 756 C CA . LEU A 1 107 ? 4.794 1.035 -20.694 1.00 86.88 107 LEU A CA 1
ATOM 757 C C . LEU A 1 107 ? 4.444 0.565 -22.105 1.00 86.88 107 LEU A C 1
ATOM 759 O O . LEU A 1 107 ? 4.056 -0.595 -22.308 1.00 86.88 107 LEU A O 1
ATOM 763 N N . LYS A 1 108 ? 4.608 1.453 -23.086 1.00 86.44 108 LYS A N 1
ATOM 764 C CA . LYS A 1 108 ? 4.347 1.157 -24.503 1.00 86.44 108 LYS A CA 1
ATOM 765 C C . LYS A 1 108 ? 5.631 0.831 -25.258 1.00 86.44 108 LYS A C 1
ATOM 767 O O . LYS A 1 108 ? 6.722 1.293 -24.928 1.00 86.44 108 LYS A O 1
ATOM 772 N N . ALA A 1 109 ? 5.494 0.056 -26.332 1.00 81.31 109 ALA A N 1
ATOM 773 C CA . ALA A 1 109 ? 6.591 -0.155 -27.266 1.00 81.31 109 ALA A CA 1
ATOM 774 C C . ALA A 1 109 ? 7.062 1.188 -27.852 1.00 81.31 109 ALA A C 1
ATOM 776 O O . ALA A 1 109 ? 6.250 2.037 -28.216 1.00 81.31 109 ALA A O 1
ATOM 777 N N . GLY A 1 110 ? 8.378 1.372 -27.932 1.00 78.81 110 GLY A N 1
ATOM 778 C CA . GLY A 1 110 ? 9.003 2.624 -28.351 1.00 78.81 110 GLY A CA 1
ATOM 779 C C . GLY A 1 110 ? 9.151 3.671 -27.244 1.00 78.81 110 GLY A C 1
ATOM 780 O O . GLY A 1 110 ? 9.715 4.727 -27.514 1.00 78.81 110 GLY A O 1
ATOM 781 N N . GLU A 1 111 ? 8.714 3.405 -26.009 1.00 84.19 111 GLU A N 1
ATOM 782 C CA . GLU A 1 111 ? 9.028 4.280 -24.877 1.00 84.19 111 GLU A CA 1
ATOM 783 C C . GLU A 1 111 ? 10.460 4.054 -24.389 1.00 84.19 111 GLU A C 1
ATOM 785 O O . GLU A 1 111 ? 10.990 2.936 -24.395 1.00 84.19 111 GLU A O 1
ATOM 790 N N . ARG A 1 112 ? 11.099 5.159 -24.002 1.00 84.19 112 ARG A N 1
ATOM 791 C CA . ARG A 1 112 ? 12.450 5.180 -23.451 1.00 84.19 112 ARG A CA 1
ATOM 792 C C . ARG A 1 112 ? 12.406 4.717 -22.000 1.00 84.19 112 ARG A C 1
ATOM 794 O O . ARG A 1 112 ? 11.668 5.285 -21.205 1.00 84.19 112 ARG A O 1
ATOM 801 N N . ILE A 1 113 ? 13.262 3.769 -21.640 1.00 87.25 113 ILE A N 1
ATOM 802 C CA . ILE A 1 113 ? 13.418 3.344 -20.248 1.00 87.25 113 ILE A CA 1
ATOM 803 C C . ILE A 1 113 ? 14.397 4.296 -19.550 1.00 87.25 113 ILE A C 1
ATOM 805 O O . ILE A 1 113 ? 15.606 4.241 -19.783 1.00 87.25 113 ILE A O 1
ATOM 809 N N . GLY A 1 114 ? 13.870 5.192 -18.720 1.00 86.19 114 GLY A N 1
ATOM 810 C CA . GLY A 1 114 ? 14.622 6.018 -17.783 1.00 86.19 114 GLY A CA 1
ATOM 811 C C . GLY A 1 114 ? 14.531 5.484 -16.350 1.00 86.19 114 GLY A C 1
ATOM 812 O O . GLY A 1 114 ? 14.148 4.341 -16.102 1.00 86.19 114 GLY A O 1
ATOM 813 N N . TYR A 1 115 ? 14.903 6.317 -15.376 1.00 89.69 115 TYR A N 1
ATOM 814 C CA . TYR A 1 115 ? 14.915 5.922 -13.961 1.00 89.69 115 TYR A CA 1
ATOM 815 C C . TYR A 1 115 ? 13.513 5.622 -13.409 1.00 89.69 115 TYR A C 1
ATOM 817 O O . TYR A 1 115 ? 13.353 4.696 -12.614 1.00 89.69 115 TYR A O 1
ATOM 825 N N . GLY A 1 116 ? 12.500 6.385 -13.834 1.00 86.81 116 GLY A N 1
ATOM 826 C CA . GLY A 1 116 ? 11.117 6.197 -13.387 1.00 86.81 116 GLY A CA 1
ATOM 827 C C . GLY A 1 116 ? 10.530 4.882 -13.893 1.00 86.81 116 GLY A C 1
ATOM 828 O O . GLY A 1 116 ? 9.935 4.129 -13.126 1.00 86.81 116 GLY A O 1
ATOM 829 N N . GLU A 1 117 ? 10.781 4.560 -15.160 1.00 87.69 117 GLU A N 1
ATOM 830 C CA . GLU A 1 117 ? 10.306 3.341 -15.813 1.00 87.69 117 GLU A CA 1
ATOM 831 C C . GLU A 1 117 ? 10.949 2.093 -15.198 1.00 87.69 117 GLU A C 1
ATOM 833 O O . GLU A 1 117 ? 10.281 1.077 -15.027 1.00 87.69 117 GLU A O 1
ATOM 838 N N . VAL A 1 118 ? 12.220 2.168 -14.785 1.00 87.06 118 VAL A N 1
ATOM 839 C CA . VAL A 1 118 ? 12.874 1.089 -14.021 1.00 87.06 118 VAL A CA 1
ATOM 840 C C . VAL A 1 118 ? 12.174 0.862 -12.680 1.00 87.06 118 VAL A C 1
ATOM 842 O O . VAL A 1 118 ? 11.902 -0.283 -12.320 1.00 87.06 118 VAL A O 1
ATOM 845 N N . GLY A 1 119 ? 11.844 1.934 -11.953 1.00 84.81 119 GLY A N 1
ATOM 846 C CA . GLY A 1 119 ? 11.088 1.837 -10.701 1.00 84.81 119 GLY A CA 1
ATOM 847 C C . GLY A 1 119 ? 9.691 1.245 -10.903 1.00 84.81 119 GLY A C 1
ATOM 848 O O . GLY A 1 119 ? 9.251 0.404 -10.119 1.00 84.81 119 GLY A O 1
ATOM 849 N N . LEU A 1 120 ? 9.023 1.625 -11.992 1.00 86.19 120 LEU A N 1
ATOM 850 C CA . LEU A 1 120 ? 7.718 1.095 -12.378 1.00 86.19 120 LEU A CA 1
ATOM 851 C C . LEU A 1 120 ? 7.782 -0.399 -12.723 1.00 86.19 120 LEU A C 1
ATOM 853 O O . LEU A 1 120 ? 6.932 -1.168 -12.294 1.00 86.19 120 LEU A O 1
ATOM 857 N N . LEU A 1 121 ? 8.813 -0.842 -13.445 1.00 86.75 121 LEU A N 1
ATOM 858 C CA . LEU A 1 121 ? 9.031 -2.262 -13.736 1.00 86.75 121 LEU A CA 1
ATOM 859 C C . LEU A 1 121 ? 9.326 -3.072 -12.468 1.00 86.75 121 LEU A C 1
ATOM 861 O O . LEU A 1 121 ? 8.829 -4.189 -12.318 1.00 86.75 121 LEU A O 1
ATOM 865 N N . ALA A 1 122 ? 10.090 -2.503 -11.535 1.00 84.44 122 ALA A N 1
ATOM 866 C CA . ALA A 1 122 ? 10.359 -3.130 -10.247 1.00 84.44 122 ALA A CA 1
ATOM 867 C C . ALA A 1 122 ? 9.088 -3.264 -9.389 1.00 84.44 122 ALA A C 1
ATOM 869 O O . ALA A 1 122 ? 8.905 -4.291 -8.736 1.00 84.44 122 ALA A O 1
ATOM 870 N N . SER A 1 123 ? 8.183 -2.276 -9.420 1.00 81.00 123 SER A N 1
ATOM 871 C CA . SER A 1 123 ? 6.947 -2.297 -8.621 1.00 81.00 123 SER A CA 1
ATOM 872 C C . SER A 1 123 ? 5.971 -3.404 -9.038 1.00 81.00 123 SER A C 1
ATOM 874 O O . SER A 1 123 ? 5.181 -3.867 -8.213 1.00 81.00 123 SER A O 1
ATOM 876 N N . VAL A 1 124 ? 6.067 -3.874 -10.286 1.00 83.31 124 VAL A N 1
ATOM 877 C CA . VAL A 1 124 ? 5.276 -4.987 -10.835 1.00 83.31 124 VAL A CA 1
ATOM 878 C C . VAL A 1 124 ? 6.066 -6.302 -10.946 1.00 83.31 124 VAL A C 1
ATOM 880 O O . VAL A 1 124 ? 5.658 -7.201 -11.680 1.00 83.31 124 VAL A O 1
ATOM 883 N N . ASP A 1 125 ? 7.199 -6.423 -10.242 1.00 81.62 125 ASP A N 1
ATOM 884 C CA . ASP A 1 125 ? 8.060 -7.622 -10.210 1.00 81.62 125 ASP A CA 1
ATOM 885 C C . ASP A 1 125 ? 8.568 -8.063 -11.605 1.00 81.62 125 ASP A C 1
ATOM 887 O O . ASP A 1 125 ? 8.730 -9.249 -11.911 1.00 81.62 125 ASP A O 1
ATOM 891 N N . ARG A 1 126 ? 8.823 -7.102 -12.507 1.00 82.44 126 ARG A N 1
ATOM 892 C CA . ARG A 1 126 ? 9.361 -7.358 -13.854 1.00 82.44 126 ARG A CA 1
ATOM 893 C C . ARG A 1 126 ? 10.861 -7.094 -13.896 1.00 82.44 126 ARG A C 1
ATOM 895 O O . ARG A 1 126 ? 11.318 -5.984 -14.135 1.00 82.44 126 ARG A O 1
ATOM 902 N N . THR A 1 127 ? 11.639 -8.162 -13.734 1.00 80.75 127 THR A N 1
ATOM 903 C CA . THR A 1 127 ? 13.115 -8.112 -13.717 1.00 80.75 127 THR A CA 1
ATOM 904 C C . THR A 1 127 ? 13.770 -8.192 -15.099 1.00 80.75 127 THR A C 1
ATOM 906 O O . THR A 1 127 ? 14.971 -7.963 -15.228 1.00 80.75 127 THR A O 1
ATOM 909 N N . ARG A 1 128 ? 13.008 -8.534 -16.147 1.00 83.56 128 ARG A N 1
ATOM 910 C CA . ARG A 1 128 ? 13.489 -8.624 -17.534 1.00 83.56 128 ARG A CA 1
ATOM 911 C C . ARG A 1 128 ? 12.457 -8.040 -18.489 1.00 83.56 128 ARG A C 1
ATOM 913 O O . ARG A 1 128 ? 11.277 -8.374 -18.401 1.00 83.56 128 ARG A O 1
ATOM 920 N N . VAL A 1 129 ? 12.920 -7.224 -19.432 1.00 86.25 129 VAL A N 1
ATOM 921 C CA . VAL A 1 129 ? 12.087 -6.580 -20.456 1.00 86.25 129 VAL A CA 1
ATOM 922 C C . VAL A 1 129 ? 12.750 -6.671 -21.826 1.00 86.25 129 VAL A C 1
ATOM 924 O O . VAL A 1 129 ? 13.974 -6.715 -21.930 1.00 86.25 129 VAL A O 1
ATOM 927 N N . LYS A 1 130 ? 11.940 -6.728 -22.886 1.00 85.38 130 LYS A N 1
ATOM 928 C CA . LYS A 1 130 ? 12.438 -6.737 -24.266 1.00 85.38 130 LYS A CA 1
ATOM 929 C C . LYS A 1 130 ? 12.663 -5.302 -24.733 1.00 85.38 130 LYS A C 1
ATOM 931 O O . LYS A 1 130 ? 11.720 -4.514 -24.782 1.00 85.38 130 LYS A O 1
ATOM 936 N N . VAL A 1 131 ? 13.890 -4.993 -25.125 1.00 87.56 131 VAL A N 1
ATOM 937 C CA . VAL A 1 131 ? 14.299 -3.680 -25.638 1.00 87.56 131 VAL A CA 1
ATOM 938 C C . VAL A 1 131 ? 14.834 -3.803 -27.060 1.00 87.56 131 VAL A C 1
ATOM 940 O O . VAL A 1 131 ? 15.153 -4.902 -27.513 1.00 87.56 131 VAL A O 1
ATOM 943 N N . TYR A 1 132 ? 14.898 -2.685 -27.773 1.00 80.06 132 TYR A N 1
ATOM 944 C CA . TYR A 1 132 ? 15.673 -2.588 -29.001 1.00 80.06 132 TYR A CA 1
ATOM 945 C C . TYR A 1 132 ? 17.166 -2.653 -28.676 1.00 80.06 132 TYR A C 1
ATOM 947 O O . TYR A 1 132 ? 17.623 -2.078 -27.686 1.00 80.06 132 TYR A O 1
ATOM 955 N N . GLU A 1 133 ? 17.921 -3.348 -29.520 1.00 78.56 133 GLU A N 1
ATOM 956 C CA . GLU A 1 133 ? 19.378 -3.325 -29.453 1.00 78.56 133 GLU A CA 1
ATOM 957 C C . GLU A 1 133 ? 19.895 -1.930 -29.816 1.00 78.56 133 GLU A C 1
ATOM 959 O O . GLU A 1 133 ? 19.336 -1.247 -30.680 1.00 78.56 133 GLU A O 1
ATOM 964 N N . GLN A 1 134 ? 20.964 -1.495 -29.148 1.00 74.31 134 GLN A N 1
ATOM 965 C CA . GLN A 1 134 ? 21.632 -0.256 -29.525 1.00 74.31 134 GLN A CA 1
ATOM 966 C C . GLN A 1 134 ? 22.328 -0.465 -30.875 1.00 74.31 134 GLN A C 1
ATOM 968 O O . GLN A 1 134 ? 23.092 -1.424 -31.018 1.00 74.31 134 GLN A O 1
ATOM 973 N N . PRO A 1 135 ? 22.081 0.399 -31.873 1.00 72.19 135 PRO A N 1
ATOM 974 C CA . PRO A 1 135 ? 22.717 0.246 -33.166 1.00 72.19 135 PRO A CA 1
ATOM 975 C C . PRO A 1 135 ? 24.217 0.468 -33.031 1.00 72.19 135 PRO A C 1
ATOM 977 O O . PRO A 1 135 ? 24.681 1.403 -32.377 1.00 72.19 135 PRO A O 1
ATOM 980 N N . VAL A 1 136 ? 24.974 -0.394 -33.696 1.00 76.56 136 VAL A N 1
ATOM 981 C CA . VAL A 1 136 ? 26.420 -0.252 -33.796 1.00 76.56 136 VAL A CA 1
ATOM 982 C C . VAL A 1 136 ? 26.710 0.673 -34.966 1.00 76.56 136 VAL A C 1
ATOM 984 O O . VAL A 1 136 ? 26.435 0.337 -36.117 1.00 76.56 136 VAL A O 1
ATOM 987 N N . VAL A 1 137 ? 27.258 1.848 -34.671 1.00 68.75 137 VAL A N 1
ATOM 988 C CA . VAL A 1 137 ? 27.648 2.815 -35.695 1.00 68.75 137 VAL A CA 1
ATOM 989 C C . VAL A 1 137 ? 29.156 2.715 -35.893 1.00 68.75 137 VAL A C 1
ATOM 991 O O . VAL A 1 137 ? 29.931 3.024 -34.995 1.00 68.75 137 VAL A O 1
ATOM 994 N N . ALA A 1 138 ? 29.570 2.256 -37.071 1.00 56.66 138 ALA A N 1
ATOM 995 C CA . ALA A 1 138 ? 30.951 2.357 -37.518 1.00 56.66 138 ALA A CA 1
ATOM 996 C C . ALA A 1 138 ? 31.115 3.650 -38.287 1.00 56.66 138 ALA A C 1
ATOM 998 O O . ALA A 1 138 ? 30.202 4.111 -38.977 1.00 56.66 138 ALA A O 1
ATOM 999 N N . VAL A 1 139 ? 32.286 4.243 -38.175 1.00 58.47 139 VAL A N 1
ATOM 1000 C CA . VAL A 1 139 ? 32.476 5.537 -38.778 1.00 58.47 139 VAL A CA 1
ATOM 1001 C C . VAL A 1 139 ? 33.977 5.736 -39.028 1.00 58.47 139 VAL A C 1
ATOM 1003 O O . VAL A 1 139 ? 34.806 5.257 -38.252 1.00 58.47 139 VAL A O 1
ATOM 1006 N N . LEU A 1 140 ? 34.321 6.470 -40.088 1.00 57.28 140 LEU A N 1
ATOM 1007 C CA . LEU A 1 140 ? 35.705 6.723 -40.477 1.00 57.28 140 LEU A CA 1
ATOM 1008 C C . LEU A 1 140 ? 35.959 8.182 -40.887 1.00 57.28 140 LEU A C 1
ATOM 1010 O O . LEU A 1 140 ? 35.066 8.853 -41.404 1.00 57.28 140 LEU A O 1
ATOM 1014 N N . SER A 1 141 ? 37.204 8.617 -40.705 1.00 57.56 141 SER A N 1
ATOM 1015 C CA . SER A 1 141 ? 37.725 9.870 -41.250 1.00 57.56 141 SER A CA 1
ATOM 1016 C C . SER A 1 141 ? 38.520 9.579 -42.519 1.00 57.56 141 SER A C 1
ATOM 1018 O O . SER A 1 141 ? 39.338 8.662 -42.541 1.00 57.56 141 SER A O 1
ATOM 1020 N N . THR A 1 142 ? 38.290 10.361 -43.571 1.00 57.50 142 THR A N 1
ATOM 1021 C CA . THR A 1 142 ? 39.019 10.270 -44.841 1.00 57.50 142 THR A CA 1
ATOM 1022 C C . THR A 1 142 ? 39.628 11.625 -45.161 1.00 57.50 142 THR A C 1
ATOM 1024 O O . THR A 1 142 ? 38.898 12.613 -45.212 1.00 57.50 142 THR A O 1
ATOM 1027 N N . GLY A 1 143 ? 40.934 11.655 -45.387 1.00 62.97 143 GLY A N 1
ATOM 1028 C CA . GLY A 1 143 ? 41.690 12.855 -45.722 1.00 62.97 143 GLY A CA 1
ATOM 1029 C C . GLY A 1 143 ? 43.178 12.555 -45.610 1.00 62.97 143 GLY A C 1
ATOM 1030 O O . GLY A 1 143 ? 43.594 11.855 -44.684 1.00 62.97 143 GLY A O 1
ATOM 1031 N N . ASP A 1 144 ? 43.966 13.049 -46.559 1.00 65.25 144 ASP A N 1
ATOM 1032 C CA . ASP A 1 144 ? 45.423 12.862 -46.568 1.00 65.25 144 ASP A CA 1
ATOM 1033 C C . ASP A 1 144 ? 46.099 13.629 -45.411 1.00 65.25 144 ASP A C 1
ATOM 1035 O O . ASP A 1 144 ? 47.248 13.371 -45.055 1.00 65.25 144 ASP A O 1
ATOM 1039 N N . GLU A 1 145 ? 45.372 14.568 -44.801 1.00 59.91 145 GLU A N 1
ATOM 1040 C CA . GLU A 1 145 ? 45.793 15.427 -43.697 1.00 59.91 145 GLU A CA 1
ATOM 1041 C C . GLU A 1 145 ? 45.544 14.843 -42.294 1.00 59.91 145 GLU A C 1
ATOM 1043 O O . GLU A 1 145 ? 45.897 15.475 -41.291 1.00 59.91 145 GLU A O 1
ATOM 1048 N N . ILE A 1 146 ? 44.925 13.660 -42.205 1.00 56.53 146 ILE A N 1
ATOM 1049 C CA . ILE A 1 146 ? 44.526 13.038 -40.937 1.00 56.53 146 ILE A CA 1
ATOM 1050 C C . ILE A 1 146 ? 45.676 12.203 -40.365 1.00 56.53 146 ILE A C 1
ATOM 1052 O O . ILE A 1 146 ? 46.131 11.238 -40.977 1.00 56.53 146 ILE A O 1
ATOM 1056 N N . VAL A 1 147 ? 46.115 12.542 -39.150 1.00 62.88 147 VAL A N 1
ATOM 1057 C CA . VAL A 1 147 ? 47.189 11.838 -38.428 1.00 62.88 147 VAL A CA 1
ATOM 1058 C C . VAL A 1 147 ? 46.707 11.294 -37.079 1.00 62.88 147 VAL A C 1
ATOM 1060 O O . VAL A 1 147 ? 45.924 11.943 -36.379 1.00 62.88 147 VAL A O 1
ATOM 1063 N N . ASP A 1 148 ? 47.180 10.098 -36.713 1.00 60.50 148 ASP A N 1
ATOM 1064 C CA . ASP A 1 148 ? 46.827 9.421 -35.457 1.00 60.50 148 ASP A CA 1
ATOM 1065 C C . ASP A 1 148 ? 47.524 10.071 -34.249 1.00 60.50 148 ASP A C 1
ATOM 1067 O O . ASP A 1 148 ? 48.743 10.256 -34.232 1.00 60.50 148 ASP A O 1
ATOM 1071 N N . ALA A 1 149 ? 46.750 10.400 -33.211 1.00 55.19 149 ALA A N 1
ATOM 1072 C CA . ALA A 1 149 ? 47.264 10.981 -31.976 1.00 55.19 149 ALA A CA 1
ATOM 1073 C C . ALA A 1 149 ? 47.979 9.983 -31.048 1.00 55.19 149 ALA A C 1
ATOM 1075 O O . ALA A 1 149 ? 48.690 10.419 -30.140 1.00 55.19 149 ALA A O 1
ATOM 1076 N N . ALA A 1 150 ? 47.804 8.669 -31.234 1.00 56.66 150 ALA A N 1
ATOM 1077 C CA . ALA A 1 150 ? 48.407 7.653 -30.364 1.00 56.66 150 ALA A CA 1
ATOM 1078 C C . ALA A 1 150 ? 49.919 7.452 -30.607 1.00 56.66 150 ALA A C 1
ATOM 1080 O O . ALA A 1 150 ? 50.637 6.974 -29.726 1.00 56.66 150 ALA A O 1
ATOM 1081 N N . GLY A 1 151 ? 50.429 7.863 -31.771 1.00 52.06 151 GLY A N 1
ATOM 1082 C CA . GLY A 1 151 ? 51.848 7.824 -32.124 1.00 52.06 151 GLY A CA 1
ATOM 1083 C C . GLY A 1 151 ? 52.580 9.106 -31.728 1.00 52.06 151 GLY A C 1
ATOM 1084 O O . GLY A 1 151 ? 52.855 9.936 -32.583 1.00 52.06 151 GLY A O 1
ATOM 1085 N N . GLY A 1 152 ? 52.859 9.271 -30.431 1.00 47.78 152 GLY A N 1
ATOM 1086 C CA . GLY A 1 152 ? 53.768 10.258 -29.823 1.00 47.78 152 GLY A CA 1
ATOM 1087 C C . GLY A 1 152 ? 54.179 11.499 -30.641 1.00 47.78 152 GLY A C 1
ATOM 1088 O O . GLY A 1 152 ? 55.079 11.433 -31.469 1.00 47.78 152 GLY A O 1
ATOM 1089 N N . ALA A 1 153 ? 53.603 12.655 -30.289 1.00 50.75 153 ALA A N 1
ATOM 1090 C CA . ALA A 1 153 ? 54.132 14.010 -30.508 1.00 50.75 153 ALA A CA 1
ATOM 1091 C C . ALA A 1 153 ? 54.820 14.289 -31.866 1.00 50.75 153 ALA A C 1
ATOM 1093 O O . ALA A 1 153 ? 55.926 14.833 -31.914 1.00 50.75 153 ALA A O 1
ATOM 1094 N N . ALA A 1 154 ? 54.153 13.994 -32.982 1.00 50.56 154 ALA A N 1
ATOM 1095 C CA . ALA A 1 154 ? 54.545 14.566 -34.266 1.00 50.56 154 ALA A CA 1
ATOM 1096 C C . ALA A 1 154 ? 54.220 16.074 -34.280 1.00 50.56 154 ALA A C 1
ATOM 1098 O O . ALA A 1 154 ? 53.086 16.489 -34.041 1.00 50.56 154 ALA A O 1
ATOM 1099 N N . LYS A 1 155 ? 55.225 16.918 -34.540 1.00 51.62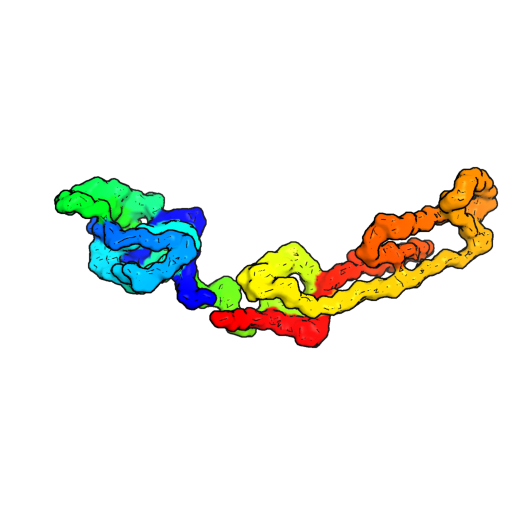 155 LYS A N 1
ATOM 1100 C CA . LYS A 1 155 ? 55.054 18.371 -34.679 1.00 51.62 155 LYS A CA 1
ATOM 1101 C C . LYS A 1 155 ? 54.255 18.637 -35.963 1.00 51.62 155 LYS A C 1
ATOM 1103 O O . LYS A 1 155 ? 54.793 18.477 -37.054 1.00 51.62 155 LYS A O 1
ATOM 1108 N N . LEU A 1 156 ? 52.974 18.986 -35.824 1.00 53.47 156 LEU A N 1
ATOM 1109 C CA . LEU A 1 156 ? 52.065 19.222 -36.951 1.00 53.47 156 LEU A CA 1
ATOM 1110 C C . LEU A 1 156 ? 52.614 20.328 -37.865 1.00 53.47 156 LEU A C 1
ATOM 1112 O O . LEU A 1 156 ? 52.952 21.420 -37.400 1.00 53.47 156 LEU A O 1
ATOM 1116 N N . GLY A 1 157 ? 52.703 20.045 -39.166 1.00 52.50 157 GLY A N 1
ATOM 1117 C CA . GLY A 1 157 ? 52.927 21.072 -40.182 1.00 52.50 157 GLY A CA 1
ATOM 1118 C C . GLY A 1 157 ? 51.654 21.899 -40.423 1.00 52.50 157 GLY A C 1
ATOM 1119 O O . GLY A 1 157 ? 50.559 21.460 -40.060 1.00 52.50 157 GLY A O 1
ATOM 1120 N N . PRO A 1 158 ? 51.751 23.087 -41.043 1.00 44.88 158 PRO A N 1
ATOM 1121 C CA . PRO A 1 158 ? 50.566 23.842 -41.444 1.00 44.88 158 PRO A CA 1
ATOM 1122 C C . PRO A 1 158 ? 49.709 23.008 -42.412 1.00 44.88 158 PRO A C 1
ATOM 1124 O O . PRO A 1 158 ? 50.211 22.545 -43.432 1.00 44.88 158 PRO A O 1
ATOM 1127 N N . GLY A 1 159 ? 48.429 22.811 -42.074 1.00 48.03 159 GLY A N 1
ATOM 1128 C CA . GLY A 1 159 ? 47.460 22.040 -42.869 1.00 48.03 159 GLY A CA 1
ATOM 1129 C C . GLY A 1 159 ? 47.056 20.672 -42.301 1.00 48.03 159 GLY A C 1
ATOM 1130 O O . GLY A 1 159 ? 46.140 20.070 -42.844 1.00 48.03 159 GLY A O 1
ATOM 1131 N N . TYR A 1 160 ? 47.674 20.198 -41.211 1.00 46.09 160 TYR A N 1
ATOM 1132 C CA . TYR A 1 160 ? 47.342 18.908 -40.583 1.00 46.09 160 TYR A CA 1
ATOM 1133 C C . TYR A 1 160 ? 46.401 19.062 -39.380 1.00 46.09 160 TYR A C 1
ATOM 1135 O O . TYR A 1 160 ? 46.555 19.992 -38.583 1.00 46.09 160 TYR A O 1
ATOM 1143 N N . VAL A 1 161 ? 45.464 18.119 -39.215 1.00 48.34 161 VAL A N 1
ATOM 1144 C CA . VAL A 1 161 ? 44.510 18.074 -38.091 1.00 48.34 161 VAL A CA 1
ATOM 1145 C C . VAL A 1 161 ? 44.687 16.770 -37.312 1.00 48.34 161 VAL A C 1
ATOM 1147 O O . VAL A 1 161 ? 44.677 15.680 -37.879 1.00 48.34 161 VAL A O 1
ATOM 1150 N N . MET A 1 162 ? 44.855 16.883 -35.994 1.00 47.47 162 MET A N 1
ATOM 1151 C CA . MET A 1 162 ? 45.074 15.747 -35.094 1.00 47.47 162 MET A CA 1
ATOM 1152 C C . MET A 1 162 ? 43.746 15.221 -34.539 1.00 47.47 162 MET A C 1
ATOM 1154 O O . MET A 1 162 ? 42.949 16.000 -34.015 1.00 47.47 162 MET A O 1
ATOM 1158 N N . PHE A 1 163 ? 43.531 13.904 -34.606 1.00 48.47 163 PHE A N 1
ATOM 1159 C CA . PHE A 1 163 ? 42.360 13.236 -34.028 1.00 48.47 163 PHE A CA 1
ATOM 1160 C C . PHE A 1 163 ? 42.753 12.314 -32.870 1.00 48.47 163 PHE A C 1
ATOM 1162 O O . PHE A 1 163 ? 43.602 11.439 -33.021 1.00 48.47 163 PHE A O 1
ATOM 1169 N N . HIS A 1 164 ? 42.094 12.463 -31.717 1.00 50.41 164 HIS A N 1
ATOM 1170 C CA . HIS A 1 164 ? 42.202 11.505 -30.616 1.00 50.41 164 HIS A CA 1
ATOM 1171 C C . HIS A 1 164 ? 41.365 10.256 -30.918 1.00 50.41 164 HIS A C 1
ATOM 1173 O O . HIS A 1 164 ? 40.137 10.298 -30.842 1.00 50.41 164 HIS A O 1
ATOM 1179 N N . GLY A 1 165 ? 42.024 9.136 -31.218 1.00 46.50 165 GLY A N 1
ATOM 1180 C CA . GLY A 1 165 ? 41.390 7.821 -31.144 1.00 46.50 165 GLY A CA 1
ATOM 1181 C C . GLY A 1 165 ? 40.987 7.523 -29.696 1.00 46.50 165 GLY A C 1
ATOM 1182 O O . GLY A 1 165 ? 41.821 7.576 -28.791 1.00 46.50 165 GLY A O 1
ATOM 1183 N N . PHE A 1 166 ? 39.703 7.260 -29.453 1.00 44.09 166 PHE A N 1
ATOM 1184 C CA . PHE A 1 166 ? 39.196 6.905 -28.125 1.00 44.09 166 PHE A CA 1
ATOM 1185 C C . PHE A 1 166 ? 39.727 5.516 -27.727 1.00 44.09 166 PHE A C 1
ATOM 1187 O O . PHE A 1 166 ? 39.621 4.558 -28.489 1.00 44.09 166 PHE A O 1
ATOM 1194 N N . ASN A 1 167 ? 40.324 5.413 -26.540 1.00 37.25 167 ASN A N 1
ATOM 1195 C CA . ASN A 1 167 ? 40.944 4.190 -26.023 1.00 37.25 167 ASN A CA 1
ATOM 1196 C C . ASN A 1 167 ? 39.882 3.076 -25.822 1.00 37.25 167 ASN A C 1
ATOM 1198 O O . ASN A 1 167 ? 38.874 3.341 -25.161 1.00 37.25 167 ASN A O 1
ATOM 1202 N N . PRO A 1 168 ? 40.082 1.835 -26.315 1.00 41.41 168 PRO A N 1
ATOM 1203 C CA . PRO A 1 168 ? 39.112 0.734 -26.195 1.00 41.41 168 PRO A CA 1
ATOM 1204 C C . PRO A 1 168 ? 38.906 0.194 -24.764 1.00 41.41 168 PRO A C 1
ATOM 1206 O O . PRO A 1 168 ? 38.180 -0.778 -24.572 1.00 41.41 168 PRO A O 1
ATOM 1209 N N . SER A 1 169 ? 39.519 0.795 -23.739 1.00 38.53 169 SER A N 1
ATOM 1210 C CA . SER A 1 169 ? 39.372 0.369 -22.339 1.00 38.53 169 SER A CA 1
ATOM 1211 C C . SER A 1 169 ? 38.091 0.860 -21.646 1.00 38.53 169 SER A C 1
ATOM 1213 O O . SER A 1 169 ? 37.889 0.558 -20.471 1.00 38.53 169 SER A O 1
ATOM 1215 N N . LEU A 1 170 ? 37.232 1.625 -22.328 1.00 37.06 170 LEU A N 1
ATOM 1216 C CA . LEU A 1 170 ? 35.903 1.991 -21.832 1.00 37.06 170 LEU A CA 1
ATOM 1217 C C . LEU A 1 170 ? 34.869 1.004 -22.395 1.00 37.06 170 LEU A C 1
ATOM 1219 O O . LEU A 1 170 ? 34.772 0.805 -23.601 1.00 37.06 170 LEU A O 1
ATOM 1223 N N . SER A 1 171 ? 34.133 0.353 -21.493 1.00 33.38 171 SER A N 1
ATOM 1224 C CA . SER A 1 171 ? 33.127 -0.685 -21.760 1.00 33.38 171 SER A CA 1
ATOM 1225 C C . SER A 1 171 ? 32.128 -0.327 -22.880 1.00 33.38 171 SER A C 1
ATOM 1227 O O . SER A 1 171 ? 31.784 0.848 -23.023 1.00 33.38 171 SER A O 1
ATOM 1229 N N . PRO A 1 172 ? 31.600 -1.320 -23.628 1.00 39.25 172 PRO A N 1
ATOM 1230 C CA . PRO A 1 172 ? 30.673 -1.089 -24.740 1.00 39.25 172 PRO A CA 1
ATOM 1231 C C . PRO A 1 172 ? 29.375 -0.367 -24.315 1.00 39.25 172 PRO A C 1
ATOM 1233 O O . PRO A 1 172 ? 28.969 -0.505 -23.158 1.00 39.25 172 PRO A O 1
ATOM 1236 N N . PRO A 1 173 ? 28.693 0.353 -25.239 1.00 42.34 173 PRO A N 1
ATOM 1237 C CA . PRO A 1 173 ? 28.839 0.283 -26.696 1.00 42.34 173 PRO A CA 1
ATOM 1238 C C . PRO A 1 173 ? 29.028 1.674 -27.325 1.00 42.34 173 PRO A C 1
ATOM 1240 O O . PRO A 1 173 ? 28.146 2.196 -27.999 1.00 42.34 173 PRO A O 1
ATOM 1243 N N . PHE A 1 174 ? 30.190 2.288 -27.128 1.00 37.03 174 PHE A N 1
ATOM 1244 C CA . PHE A 1 174 ? 30.563 3.478 -27.892 1.00 37.03 174 PHE A CA 1
ATOM 1245 C C . PHE A 1 174 ? 31.814 3.177 -28.713 1.00 37.03 174 PHE A C 1
ATOM 1247 O O . PHE A 1 174 ? 32.932 3.358 -28.248 1.00 37.03 174 PHE A O 1
ATOM 1254 N N . HIS A 1 175 ? 31.622 2.737 -29.956 1.00 42.81 175 HIS A N 1
ATOM 1255 C CA . HIS A 1 175 ? 32.606 2.999 -31.004 1.00 42.81 175 HIS A CA 1
ATOM 1256 C C . HIS A 1 175 ? 32.146 4.289 -31.684 1.00 42.81 175 HIS A C 1
ATOM 1258 O O . HIS A 1 175 ? 31.191 4.290 -32.451 1.00 42.81 175 HIS A O 1
ATOM 1264 N N . ALA A 1 176 ? 32.726 5.415 -31.274 1.00 37.41 176 ALA A N 1
ATOM 1265 C CA . ALA A 1 176 ? 32.329 6.741 -31.734 1.00 37.41 176 ALA A CA 1
ATOM 1266 C C . ALA A 1 176 ? 33.224 7.224 -32.877 1.00 37.41 176 ALA A C 1
ATOM 1268 O O . ALA A 1 176 ? 34.393 6.857 -32.971 1.00 37.41 176 ALA A O 1
ATOM 1269 N N . LEU A 1 177 ? 32.690 8.144 -33.676 1.00 38.25 177 LEU A N 1
ATOM 1270 C CA . LEU A 1 177 ? 33.466 8.974 -34.591 1.00 38.25 177 LEU A CA 1
ATOM 1271 C C . LEU A 1 177 ? 32.773 10.306 -34.754 1.00 38.25 177 LEU A C 1
ATOM 1273 O O . LEU A 1 177 ? 31.547 10.417 -34.836 1.00 38.25 177 LEU A O 1
ATOM 1277 N N . ALA A 1 178 ? 33.619 11.313 -34.802 1.00 37.72 178 ALA A N 1
ATOM 1278 C CA . ALA A 1 178 ? 33.257 12.681 -35.042 1.00 37.72 178 ALA A CA 1
ATOM 1279 C C . ALA A 1 178 ? 33.178 12.920 -36.553 1.00 37.72 178 ALA A C 1
ATOM 1281 O O . ALA A 1 178 ? 34.193 12.986 -37.237 1.00 37.72 178 ALA A O 1
ATOM 1282 N N . CYS A 1 179 ? 31.970 13.084 -37.085 1.00 32.47 179 CYS A N 1
ATOM 1283 C CA . CYS A 1 179 ? 31.822 13.696 -38.400 1.00 32.47 179 CYS A CA 1
ATOM 1284 C C . CYS A 1 179 ? 32.187 15.182 -38.288 1.00 32.47 179 CYS A C 1
ATOM 1286 O O . CYS A 1 179 ? 31.709 15.861 -37.377 1.00 32.47 179 CYS A O 1
ATOM 1288 N N . ALA A 1 180 ? 32.929 15.721 -39.253 1.00 35.97 180 ALA A N 1
ATOM 1289 C CA . ALA A 1 180 ? 33.105 17.165 -39.436 1.00 35.97 180 ALA A CA 1
ATOM 1290 C C . ALA A 1 180 ? 31.834 17.843 -40.010 1.00 35.97 180 ALA A C 1
ATOM 1292 O O . ALA A 1 180 ? 31.909 18.767 -40.814 1.00 35.97 180 ALA A O 1
ATOM 1293 N N . SER A 1 181 ? 30.649 17.374 -39.607 1.00 38.22 181 SER A N 1
ATOM 1294 C CA . SER A 1 181 ? 29.355 17.977 -39.909 1.00 38.22 181 SER A CA 1
ATOM 1295 C C . SER A 1 181 ? 28.585 18.168 -38.601 1.00 38.22 181 SER A C 1
ATOM 1297 O O . SER A 1 181 ? 28.458 17.210 -37.828 1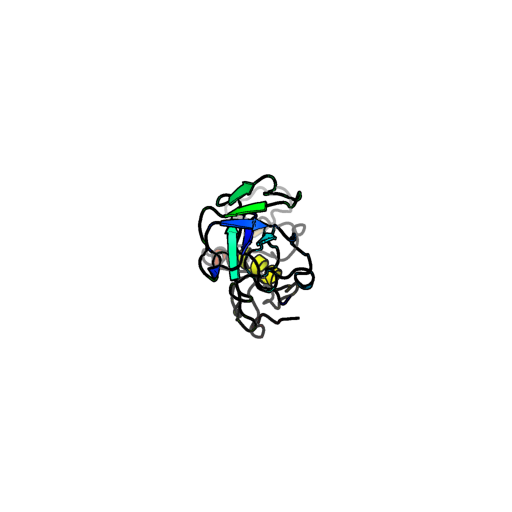.00 38.22 181 SER A O 1
ATOM 1299 N N . PRO A 1 182 ? 28.008 19.358 -38.346 1.00 42.75 182 PRO A N 1
ATOM 1300 C CA . PRO A 1 182 ? 27.261 19.648 -37.120 1.00 42.75 182 PRO A CA 1
ATOM 1301 C C . PRO A 1 182 ? 26.027 18.749 -36.903 1.00 42.75 182 PRO A C 1
ATOM 1303 O O . PRO A 1 182 ? 25.387 18.841 -35.860 1.00 42.75 182 PRO A O 1
ATOM 1306 N N . HIS A 1 183 ? 25.668 17.878 -37.854 1.00 40.53 183 HIS A N 1
ATOM 1307 C CA . HIS A 1 183 ? 24.499 16.995 -37.762 1.00 40.53 183 HIS A CA 1
ATOM 1308 C C . HIS A 1 183 ? 24.801 15.606 -37.165 1.00 40.53 183 HIS A C 1
ATOM 1310 O O . HIS A 1 183 ? 23.887 14.952 -36.673 1.00 40.53 183 HIS A O 1
ATOM 1316 N N . ALA A 1 184 ? 26.057 15.142 -37.142 1.00 37.78 184 ALA A N 1
ATOM 1317 C CA . ALA A 1 184 ? 26.368 13.790 -36.650 1.00 37.78 184 ALA A CA 1
ATOM 1318 C C . ALA A 1 184 ? 26.489 13.696 -35.120 1.00 37.78 184 ALA A C 1
ATOM 1320 O O . ALA A 1 184 ? 26.202 12.652 -34.537 1.00 37.78 184 ALA A O 1
ATOM 1321 N N . LEU A 1 185 ? 26.854 14.798 -34.457 1.00 38.03 185 LEU A N 1
ATOM 1322 C CA . LEU A 1 185 ? 26.880 14.895 -32.991 1.00 38.03 185 LEU A CA 1
ATOM 1323 C C . LEU A 1 185 ? 25.485 14.725 -32.367 1.00 38.03 185 LEU A C 1
ATOM 1325 O O . LEU A 1 185 ? 25.368 14.250 -31.241 1.00 38.03 185 LEU A O 1
ATOM 1329 N N . TRP A 1 186 ? 24.426 15.037 -33.119 1.00 35.06 186 TRP A N 1
ATOM 1330 C CA . TRP A 1 186 ? 23.042 14.843 -32.686 1.00 35.06 186 TRP A CA 1
ATOM 1331 C C . TRP A 1 186 ? 22.597 13.372 -32.693 1.00 35.06 186 TRP A C 1
ATOM 1333 O O . TRP A 1 186 ? 21.776 12.986 -31.866 1.00 35.06 186 TRP A O 1
ATOM 1343 N N . LEU A 1 187 ? 23.166 12.529 -33.562 1.00 37.34 187 LEU A N 1
ATOM 1344 C CA . LEU A 1 187 ? 22.800 11.110 -33.661 1.00 37.34 187 LEU A CA 1
ATOM 1345 C C . LEU A 1 187 ? 23.356 10.267 -32.504 1.00 37.34 187 LEU A C 1
ATOM 1347 O O . LEU A 1 187 ? 22.670 9.372 -32.020 1.00 37.34 187 LEU A O 1
ATOM 1351 N N . ALA A 1 188 ? 24.561 10.567 -32.011 1.00 37.44 188 ALA A N 1
ATOM 1352 C CA . ALA A 1 188 ? 25.198 9.786 -30.944 1.00 37.44 188 ALA A CA 1
ATOM 1353 C C . ALA A 1 188 ? 24.553 9.987 -29.556 1.00 37.44 188 ALA A C 1
ATOM 1355 O O . ALA A 1 188 ? 24.598 9.090 -28.717 1.00 37.44 188 ALA A O 1
ATOM 1356 N N . LEU A 1 189 ? 23.908 11.134 -29.317 1.00 38.16 189 LEU A N 1
ATOM 1357 C CA . LEU A 1 189 ? 23.231 11.455 -28.052 1.00 38.16 189 LEU A CA 1
ATOM 1358 C C . LEU A 1 189 ? 21.822 10.838 -27.924 1.00 38.16 189 LEU A C 1
ATOM 1360 O O . LEU A 1 189 ? 21.242 10.875 -26.839 1.00 38.16 189 LEU A O 1
ATOM 1364 N N . MET A 1 190 ? 21.267 10.245 -28.990 1.00 38.59 190 MET A N 1
ATOM 1365 C CA . MET A 1 190 ? 19.881 9.747 -29.021 1.00 38.59 190 MET A CA 1
ATOM 1366 C C . MET A 1 190 ? 19.700 8.248 -28.729 1.00 38.59 190 MET A C 1
ATOM 1368 O O . MET A 1 190 ? 18.560 7.783 -28.666 1.00 38.59 190 MET A O 1
ATOM 1372 N N . PHE A 1 191 ? 20.761 7.469 -28.496 1.00 42.78 191 PHE A N 1
ATOM 1373 C CA . PHE A 1 191 ? 20.632 6.013 -28.319 1.00 42.78 191 PHE A CA 1
ATOM 1374 C C . PHE A 1 191 ? 20.339 5.606 -26.883 1.00 42.78 191 PHE A C 1
ATOM 1376 O O . PHE A 1 191 ? 21.167 5.075 -26.146 1.00 42.78 191 PHE A O 1
ATOM 1383 N N . SER A 1 192 ? 19.100 5.864 -26.498 1.00 41.41 192 SER A N 1
ATOM 1384 C CA . SER A 1 192 ? 18.535 5.367 -25.256 1.00 41.41 192 SER A CA 1
ATOM 1385 C C . SER A 1 192 ? 17.864 4.014 -25.453 1.00 41.41 192 SER A C 1
ATOM 1387 O O . SER A 1 192 ? 17.421 3.689 -26.548 1.00 41.41 192 SER A O 1
ATOM 1389 N N . LEU A 1 193 ? 17.796 3.215 -24.391 1.00 47.66 193 LEU A N 1
ATOM 1390 C CA . LEU A 1 193 ? 17.088 1.937 -24.395 1.00 47.66 193 LEU A CA 1
ATOM 1391 C C . LEU A 1 193 ? 15.590 2.188 -24.630 1.00 47.66 193 LEU A C 1
ATOM 1393 O O . LEU A 1 193 ? 14.945 2.865 -23.830 1.00 47.66 193 LEU A O 1
ATOM 1397 N N . PHE A 1 194 ? 15.054 1.652 -25.725 1.00 50.31 194 PHE A N 1
ATOM 1398 C CA . PHE A 1 194 ? 13.640 1.740 -26.104 1.00 50.31 194 PHE A CA 1
ATOM 1399 C C . PHE A 1 194 ? 12.986 0.351 -26.042 1.00 50.31 194 PHE A C 1
ATOM 1401 O O . PHE A 1 194 ? 13.641 -0.646 -26.340 1.00 50.31 194 PHE A O 1
ATOM 1408 N N . ILE A 1 195 ? 11.702 0.252 -25.694 1.00 51.16 195 ILE A N 1
ATOM 1409 C CA . ILE A 1 195 ? 10.969 -1.032 -25.607 1.00 51.16 195 ILE A CA 1
ATOM 1410 C C . ILE A 1 195 ? 10.629 -1.583 -27.003 1.00 51.16 195 ILE A C 1
ATOM 1412 O O . ILE A 1 195 ? 10.069 -0.860 -27.820 1.00 51.16 195 ILE A O 1
ATOM 1416 N N . SER A 1 196 ? 10.918 -2.863 -27.275 1.00 42.56 196 SER A N 1
ATOM 1417 C CA . SER A 1 196 ? 10.746 -3.484 -28.606 1.00 42.56 196 SER A CA 1
ATOM 1418 C C . SER A 1 196 ? 9.276 -3.740 -29.001 1.00 42.56 196 SER A C 1
ATOM 1420 O O . SER A 1 196 ? 8.434 -4.017 -28.146 1.00 42.56 196 SER A O 1
ATOM 1422 N N . ASN A 1 197 ? 8.983 -3.719 -30.311 1.00 39.53 197 ASN A N 1
ATOM 1423 C CA . ASN A 1 197 ? 7.656 -3.748 -30.965 1.00 39.53 197 ASN A CA 1
ATOM 1424 C C . ASN A 1 197 ? 6.722 -4.927 -30.612 1.00 39.53 197 ASN A C 1
ATOM 1426 O O . ASN A 1 197 ? 5.566 -4.942 -31.022 1.00 39.53 197 ASN A O 1
ATOM 1430 N N . SER A 1 198 ? 7.196 -5.926 -29.866 1.00 40.25 198 SER A N 1
ATOM 1431 C CA . SER A 1 198 ? 6.387 -7.072 -29.419 1.00 40.25 198 SER A CA 1
ATOM 1432 C C . SER A 1 198 ? 6.114 -7.085 -27.912 1.00 40.25 198 SER A C 1
ATOM 1434 O O . SER A 1 198 ? 5.611 -8.083 -27.398 1.00 40.25 198 SER A O 1
ATOM 1436 N N . ALA A 1 199 ? 6.478 -6.028 -27.182 1.00 43.53 199 ALA A N 1
ATOM 1437 C CA . ALA A 1 199 ? 6.341 -5.961 -25.733 1.00 43.53 199 ALA A CA 1
ATOM 1438 C C . ALA A 1 199 ? 5.372 -4.848 -25.323 1.00 43.53 199 ALA A C 1
ATOM 1440 O O . ALA A 1 199 ? 5.769 -3.722 -25.048 1.00 43.53 199 ALA A O 1
ATOM 1441 N N . VAL A 1 200 ? 4.087 -5.190 -25.247 1.00 50.62 200 VAL A N 1
ATOM 1442 C CA . VAL A 1 200 ? 3.160 -4.486 -24.358 1.00 50.62 200 VAL A CA 1
ATOM 1443 C C . VAL A 1 200 ? 3.322 -5.140 -22.991 1.00 50.62 200 VAL A C 1
ATOM 1445 O O . VAL A 1 200 ? 3.028 -6.327 -22.833 1.00 50.62 200 VAL A O 1
ATOM 1448 N N . LEU A 1 201 ? 3.864 -4.402 -22.022 1.00 56.56 201 LEU A N 1
ATOM 1449 C CA . LEU A 1 201 ? 4.001 -4.911 -20.662 1.00 56.56 201 LEU A CA 1
ATOM 1450 C C . LEU A 1 201 ? 2.704 -4.657 -19.905 1.00 56.56 201 LEU A C 1
ATOM 1452 O O . LEU A 1 201 ? 2.386 -3.530 -19.534 1.00 56.56 201 LEU A O 1
ATOM 1456 N N . LEU A 1 202 ? 1.965 -5.746 -19.708 1.00 54.38 202 LEU A N 1
ATOM 1457 C CA . LEU A 1 202 ? 0.765 -5.791 -18.890 1.00 54.38 202 LEU A CA 1
ATOM 1458 C C . LEU A 1 202 ? 1.121 -6.236 -17.474 1.00 54.38 202 LEU A C 1
ATOM 1460 O O . LEU A 1 202 ? 1.888 -7.195 -17.274 1.00 54.38 202 LEU A O 1
ATOM 1464 N N . VAL A 1 203 ? 0.498 -5.587 -16.496 1.00 49.47 203 VAL A N 1
ATOM 1465 C CA . VAL A 1 203 ? 0.479 -6.086 -15.121 1.00 49.47 203 VAL A CA 1
ATOM 1466 C C . VAL A 1 203 ? -0.269 -7.415 -15.103 1.00 49.47 203 VAL A C 1
ATOM 1468 O O . VAL A 1 203 ? -1.403 -7.491 -15.562 1.00 49.47 203 VAL A O 1
ATOM 1471 N N . HIS A 1 204 ? 0.383 -8.468 -14.620 1.00 42.97 204 HIS A N 1
ATOM 1472 C CA . HIS A 1 204 ? -0.255 -9.753 -14.336 1.00 42.97 204 HIS A CA 1
ATOM 1473 C C . HIS A 1 204 ? -0.227 -9.957 -12.827 1.00 42.97 204 HIS A C 1
ATOM 1475 O O . HIS A 1 204 ? 0.824 -9.745 -12.212 1.00 42.97 204 HIS A O 1
ATOM 1481 N N . SER A 1 205 ? -1.343 -10.378 -12.234 1.00 40.34 205 SER A N 1
ATOM 1482 C CA . SER A 1 205 ? -1.306 -10.936 -10.888 1.00 40.34 205 SER A CA 1
ATOM 1483 C C . SER A 1 205 ? -0.583 -12.288 -10.913 1.00 40.34 205 SER A C 1
ATOM 1485 O O . SER A 1 205 ? -0.584 -13.003 -11.920 1.00 40.34 205 SER A O 1
ATOM 1487 N N . ARG A 1 206 ? 0.107 -12.606 -9.816 1.00 39.06 206 ARG A N 1
ATOM 1488 C CA . ARG A 1 206 ? 0.394 -13.999 -9.467 1.00 39.06 206 ARG A CA 1
ATOM 1489 C C . ARG A 1 206 ? -0.768 -14.526 -8.649 1.00 39.06 206 ARG A C 1
ATOM 1491 O O . ARG A 1 206 ? -1.243 -13.733 -7.797 1.00 39.06 206 ARG A O 1
#